Protein 6JMK (pdb70)

Solvent-accessible surface area: 15150 Å² total; per-residue (Å²): 145,76,107,92,4,129,93,66,44,12,74,33,0,18,30,0,6,64,61,10,59,117,97,56,104,101,87,95,2,67,128,23,0,39,4,0,0,90,48,0,96,112,155,58,63,65,57,0,18,79,2,0,104,99,0,5,17,0,0,62,2,20,52,13,25,109,81,127,165,77,90,59,42,79,114,94,31,48,36,151,15,62,106,123,83,5,16,40,8,0,0,125,18,0,9,32,50,1,94,145,63,240,43,92,69,37,46,54,41,2,0,35,4,1,17,46,0,16,72,1,51,38,44,0,2,122,96,1,10,58,22,19,103,93,2,120,78,49,140,84,172,152,140,112,79,5,118,93,48,43,12,93,36,0,15,31,0,14,71,56,19,63,85,85,61,49,47,71,88,3,57,148,26,0,38,22,1,0,60,66,0,94,120,156,62,69,38,64,0,18,73,3,0,103,96,0,7,20,0,0,55,1,20,50,13,32,84,66,103,164,86,88,58,42,73,112,103,47,45,21,149,16,62,108,122,79,2,16,41,7,0,0,124,16,0,5,28,53,0,144,145,63,235,44,89,70,38,52,51,49,0,0,41,3,1,19,45,0,16,77,5,49,37,46,0,3,100,92,1,15,53,6,6,96,98,2,96,68,75,186,110

Radius of gyration: 20.29 Å; Cα contacts (8 Å, |Δi|>4): 444; chains: 2; bounding box: 58×50×41 Å

CATH classification: 1.10.455.10

B-factor: mean 25.76, std 13.41, range [7.89, 87.23]

Sequence (281 aa):
PLVNDPVYGSQLVTQQLVNKVLLKGKKSLAERIVYGALEQARDKTGTDPVITLKRALDNVKPALEVRSRRVGGATYQQVPVEVRPDRSTTLALRWLVGYSRQRREKTMIERLANEILDASNGLGASVKRREDTHKMAEANRAFALVNDPVYGSQLVTQLVNKVLLKGKKSLAERIVYGALEQARDKTGTDPVITLKRALDNVKPALEVRSRRVGGATYQVPVEVRPDRSTTLALRWLVGYSRQRREKTMIERLANEILDASNGLGASVKRREDTHKMAEANRA

Organism: Mycobacterium tuberculosis (strain ATCC 25618 / H37Rv) (NCBI:txid83332)

Secondary structure (DSSP, 8-state):
-PPPPTTT--HHHHHHHHHH--TT-HHHHHHHHHHHHHHHHHHHSS-HHHHHHHHHHHH--SEEEEEEEETTEEEEEEEEPPHHHHHHHHHHHHHHHHTTS-SSSHHHHHHHHHHHHHTT-SHHHHHHHHHHHHHHHT-S--/-PPPTTT--HHHHHHHHHH--TT-HHHHHHHHHHHHHHHHHHHSS-HHHHHHHHHHHH--SEEEEEEEETTEEEEEEEEPPHHHHHHHHHHHHHHHHTT--SSSHHHHHHHHHHHHHTT-SHHHHHHHHHHHHHHHTT-

Foldseek 3Di:
DDFQDPPRRHPLLVVLLVLQDDDDDSPVSNCLSVLLQVVLCVVPVDRSVVLQVLLLVLQFAQKAWDWDDDPRDIAGAIDGDDPVVSSNVLSNLLQVQLVPDDDDDSSNSSNVSSNQSSVCDDDSSVVNVVRVVNNVVRPPDD/DAQDPPPRHVLLVLLLVLQDDPNPSVVSVCLSVLLLVVLCVVPVDRSVVLLVLLLVLQFAQKAWDWDDDPRDTDTAIDGDDVVRSSNLLSNLLQVQLVVDDDDDSSNSSNVSSNQSSVCHDDSNVVNVVRVVVNVVRVD

Nearest PDB structures (foldseek):
  6jmk-assembly2_B  TM=1.007E+00  e=2.523E-22  Mycobacterium tuberculosis H37Rv
  7msm-assembly1_g  TM=9.468E-01  e=8.543E-20  Mycobacterium tuberculosis H37Rv
  7p7u-assembly1_h  TM=9.539E-01  e=4.541E-16  Enterococcus faecalis
  7nhn-assembly1_h  TM=9.467E-01  e=1.117E-15  Listeria monocytogenes EGD-e
  8y39-assembly1_g  TM=9.385E-01  e=2.472E-15  Staphylococcus aureus

GO terms:
  GO:0005886 plasma membrane (C, HDA)

Structure (mmCIF, N/CA/C/O backbone):
data_6JMK
#
_entry.id   6JMK
#
_cell.length_a   54.712
_cell.length_b   58.428
_cell.length_c   126.025
_cell.angle_alpha   90.00
_cell.angle_beta   90.00
_cell.angle_gamma   90.00
#
_symmetry.space_group_name_H-M   'P 21 21 21'
#
loop_
_entity.id
_entity.type
_entity.pdbx_description
1 polymer '30S ribosomal protein S7'
2 non-polymer GLYCEROL
3 non-polymer 1,2-ETHANEDIOL
4 water water
#
loop_
_atom_site.group_PDB
_atom_site.id
_atom_site.type_symbol
_atom_site.label_atom_id
_atom_site.label_alt_id
_atom_site.label_comp_id
_atom_site.label_asym_id
_atom_site.label_entity_id
_atom_site.label_seq_id
_atom_site.pdbx_PDB_ins_code
_atom_site.Cartn_x
_atom_site.Cartn_y
_atom_site.Cartn_z
_atom_site.occupancy
_atom_site.B_iso_or_equiv
_atom_site.auth_seq_id
_atom_site.auth_comp_id
_atom_site.auth_asym_id
_atom_site.auth_atom_id
_atom_site.pdbx_PDB_model_num
ATOM 1 N N . PRO A 1 12 ? -20.530 -4.814 -28.713 1.00 85.69 11 PRO A N 1
ATOM 2 C CA . PRO A 1 12 ? -19.492 -3.973 -29.374 1.00 79.66 11 PRO A CA 1
ATOM 3 C C . PRO A 1 12 ? -20.086 -2.595 -29.672 1.00 78.98 11 PRO A C 1
ATOM 4 O O . PRO A 1 12 ? -21.049 -2.486 -30.428 1.00 82.02 11 PRO A O 1
ATOM 6 N N . LEU A 1 13 ? -19.536 -1.556 -29.045 1.00 70.12 12 LEU A N 1
ATOM 7 C CA . LEU A 1 13 ? -19.823 -0.166 -29.451 1.00 61.52 12 LEU A CA 1
ATOM 8 C C . LEU A 1 13 ? -18.840 0.175 -30.586 1.00 54.02 12 LEU A C 1
ATOM 9 O O . LEU A 1 13 ? -17.868 -0.580 -30.828 1.00 52.00 12 LEU A O 1
ATOM 14 N N . VAL A 1 14 ? -19.061 1.303 -31.266 1.00 51.33 13 VAL A N 1
ATOM 15 C CA . VAL A 1 14 ? -18.192 1.708 -32.410 1.00 46.70 13 VAL A CA 1
ATOM 16 C C . VAL A 1 14 ? -16.779 2.149 -31.999 1.00 41.54 13 VAL A C 1
ATOM 17 O O . VAL A 1 14 ? -16.574 2.677 -30.893 1.00 40.81 13 VAL A O 1
ATOM 21 N N . ASN A 1 15 ? -15.816 1.843 -32.867 1.00 37.63 14 ASN A N 1
ATOM 22 C CA . ASN A 1 15 ? -14.480 2.462 -32.855 1.00 33.89 14 ASN A CA 1
ATOM 23 C C . ASN A 1 15 ? -14.692 3.990 -33.019 1.00 34.40 14 ASN A C 1
ATOM 24 O O . ASN A 1 15 ? -15.474 4.454 -33.886 1.00 32.12 14 ASN A O 1
ATOM 29 N N . ASP A 1 16 ? -14.083 4.806 -32.165 1.00 28.99 15 ASP A N 1
ATOM 30 C CA . ASP A 1 16 ? -14.303 6.238 -32.286 1.00 25.45 15 ASP A CA 1
ATOM 31 C C . ASP A 1 16 ? -13.666 6.665 -33.644 1.00 22.00 15 ASP A C 1
ATOM 32 O O . ASP A 1 16 ? -12.692 6.003 -34.115 1.00 22.75 15 ASP A O 1
ATOM 37 N N . PRO A 1 17 ? -14.229 7.713 -34.263 1.00 28.48 16 PRO A N 1
ATOM 38 C CA . PRO A 1 17 ? -13.773 8.172 -35.622 1.00 27.69 16 PRO A CA 1
ATOM 39 C C . PRO A 1 17 ? -12.375 8.828 -35.687 1.00 25.90 16 PRO A C 1
ATOM 40 O O . PRO A 1 17 ? -11.770 8.912 -36.809 1.00 27.11 16 PRO A O 1
ATOM 44 N N . VAL A 1 18 ? -11.838 9.222 -34.527 1.00 24.16 17 VAL A N 1
ATOM 45 C CA . VAL A 1 18 ? -10.592 9.933 -34.486 1.00 20.23 17 VAL A CA 1
ATOM 46 C C . VAL A 1 18 ? -9.513 8.904 -34.288 1.00 24.90 17 VAL A C 1
ATOM 47 O O . VAL A 1 18 ? -8.606 8.762 -35.142 1.00 24.38 17 VAL A O 1
ATOM 51 N N . TYR A 1 19 ? -9.595 8.115 -33.177 1.00 22.16 18 TYR A N 1
ATOM 52 C CA . TYR A 1 19 ? -8.472 7.228 -32.830 1.00 25.22 18 TYR A CA 1
ATOM 53 C C . TYR A 1 19 ? -8.719 5.758 -33.153 1.00 26.00 18 TYR A C 1
ATOM 54 O O . TYR A 1 19 ? -7.810 4.939 -32.936 1.00 28.89 18 TYR A O 1
ATOM 63 N N . GLY A 1 20 ? -9.928 5.432 -33.615 1.00 23.39 19 GLY A N 1
ATOM 64 C CA . GLY A 1 20 ? -10.278 4.082 -33.980 1.00 24.49 19 GLY A CA 1
ATOM 65 C C . GLY A 1 20 ? -10.405 3.182 -32.737 1.00 26.82 19 GLY A C 1
ATOM 66 O O . GLY A 1 20 ? -10.021 2.026 -32.777 1.00 28.84 19 GLY A O 1
ATOM 67 N N . SER A 1 21 ? -10.828 3.763 -31.635 1.00 26.45 20 SER A N 1
ATOM 68 C CA . SER A 1 21 ? -10.782 3.076 -30.327 1.00 26.60 20 SER A CA 1
ATOM 69 C C . SER A 1 21 ? -12.176 2.861 -29.754 1.00 25.61 20 SER A C 1
ATOM 70 O O . SER A 1 21 ? -12.948 3.807 -29.635 1.00 24.28 20 SER A O 1
ATOM 73 N N . GLN A 1 22 ? -12.494 1.622 -29.269 1.00 28.50 21 GLN A N 1
ATOM 74 C CA . GLN A 1 22 ? -13.736 1.431 -28.544 1.00 28.11 21 GLN A CA 1
ATOM 75 C C . GLN A 1 22 ? -13.634 1.969 -27.131 1.00 24.28 21 GLN A C 1
ATOM 76 O O . GLN A 1 22 ? -14.622 2.297 -26.557 1.00 24.71 21 GLN A O 1
ATOM 82 N N . LEU A 1 23 ? -12.430 2.069 -26.572 1.00 24.73 22 LEU A N 1
ATOM 83 C CA . LEU A 1 23 ? -12.258 2.625 -25.212 1.00 22.69 22 LEU A CA 1
ATOM 84 C C . LEU A 1 23 ? -12.620 4.090 -25.214 1.00 22.91 22 LEU A C 1
ATOM 85 O O . LEU A 1 23 ? -13.253 4.582 -24.312 1.00 22.14 22 LEU A O 1
ATOM 90 N N . VAL A 1 24 ? -12.242 4.828 -26.291 1.00 20.82 23 VAL A N 1
ATOM 91 C CA . VAL A 1 24 ? -12.569 6.228 -26.376 1.00 19.69 23 VAL A CA 1
ATOM 92 C C . VAL A 1 24 ? -14.077 6.444 -26.429 1.00 19.16 23 VAL A C 1
ATOM 93 O O . VAL A 1 24 ? -14.622 7.306 -25.745 1.00 20.85 23 VAL A O 1
ATOM 97 N N . THR A 1 25 ? -14.769 5.627 -27.215 1.00 22.61 24 THR A N 1
ATOM 98 C CA . THR A 1 25 ? -16.207 5.677 -27.281 1.00 22.91 24 THR A CA 1
ATOM 99 C C . THR A 1 25 ? -16.866 5.478 -25.935 1.00 22.82 24 THR A C 1
ATOM 100 O O . THR A 1 25 ? -17.780 6.221 -25.556 1.00 25.19 24 THR A O 1
ATOM 104 N N A GLN A 1 26 ? -16.404 4.471 -25.199 0.45 22.74 25 GLN A N 1
ATOM 105 N N B GLN A 1 26 ? -16.424 4.478 -25.168 0.55 21.99 25 GLN A N 1
ATOM 106 C CA A GLN A 1 26 ? -16.921 4.200 -23.858 0.45 21.95 25 GLN A CA 1
ATOM 107 C CA B GLN A 1 26 ? -17.025 4.254 -23.833 0.55 20.73 25 GLN A CA 1
ATOM 108 C C A GLN A 1 26 ? -16.717 5.368 -22.903 0.45 21.11 25 GLN A C 1
ATOM 109 C C B GLN A 1 26 ? -16.735 5.408 -22.876 0.55 20.49 25 GLN A C 1
ATOM 110 O O A GLN A 1 26 ? -17.605 5.683 -22.121 0.45 22.19 25 GLN A O 1
ATOM 111 O O B GLN A 1 26 ? -17.586 5.775 -22.067 0.55 22.13 25 GLN A O 1
ATOM 122 N N . LEU A 1 27 ? -15.536 6.005 -22.957 1.00 20.43 26 LEU A N 1
ATOM 123 C CA . LEU A 1 27 ? -15.230 7.167 -22.119 1.00 19.75 26 LEU A CA 1
ATOM 124 C C . LEU A 1 27 ? -16.202 8.344 -22.361 1.00 22.15 26 LEU A C 1
ATOM 125 O O . LEU A 1 27 ? -16.773 8.978 -21.429 1.00 21.59 26 LEU A O 1
ATOM 130 N N . VAL A 1 28 ? -16.367 8.641 -23.651 1.00 22.19 27 VAL A N 1
ATOM 131 C CA . VAL A 1 28 ? -17.320 9.634 -24.023 1.00 26.74 27 VAL A CA 1
ATOM 132 C C . VAL A 1 28 ? -18.675 9.344 -23.363 1.00 25.99 27 VAL A C 1
ATOM 133 O O . VAL A 1 28 ? -19.278 10.240 -22.762 1.00 30.00 27 VAL A O 1
ATOM 137 N N . ASN A 1 29 ? -19.125 8.106 -23.479 1.00 29.94 28 ASN A N 1
ATOM 138 C CA . ASN A 1 29 ? -20.414 7.695 -22.840 1.00 33.13 28 ASN A CA 1
ATOM 139 C C . ASN A 1 29 ? -20.444 7.822 -21.299 1.00 35.26 28 ASN A C 1
ATOM 140 O O . ASN A 1 29 ? -21.458 8.195 -20.718 1.00 36.75 28 ASN A O 1
ATOM 145 N N . LYS A 1 30 ? -19.326 7.542 -20.637 1.00 32.60 29 LYS A N 1
ATOM 146 C CA . LYS A 1 30 ? -19.250 7.771 -19.209 1.00 34.68 29 LYS A CA 1
ATOM 147 C C . LYS A 1 30 ? -19.232 9.199 -18.826 1.00 34.48 29 LYS A C 1
ATOM 148 O O . LYS A 1 30 ? -19.532 9.533 -17.666 1.00 31.90 29 LYS A O 1
ATOM 154 N N . VAL A 1 31 ? -18.749 10.075 -19.715 1.00 29.69 30 VAL A N 1
ATOM 155 C CA . VAL A 1 31 ? -18.710 11.495 -19.337 1.00 31.61 30 VAL A CA 1
ATOM 156 C C . VAL A 1 31 ? -20.053 12.156 -19.565 1.00 35.40 30 VAL A C 1
ATOM 157 O O . VAL A 1 31 ? -20.368 13.104 -18.896 1.00 37.79 30 VAL A O 1
ATOM 161 N N . LEU A 1 32 ? -20.808 11.632 -20.515 1.00 37.97 31 LEU A N 1
ATOM 162 C CA . LEU A 1 32 ? -22.085 12.195 -20.936 1.00 47.13 31 LEU A CA 1
ATOM 163 C C . LEU A 1 32 ? -23.106 12.171 -19.816 1.00 48.68 31 LEU A C 1
ATOM 164 O O . LEU A 1 32 ? -23.520 11.110 -19.408 1.00 54.22 31 LEU A O 1
ATOM 169 N N . LEU A 1 33 ? -23.493 13.345 -19.338 1.00 60.37 32 LEU A N 1
ATOM 170 C CA . LEU A 1 33 ? -24.651 13.509 -18.433 1.00 67.77 32 LEU A CA 1
ATOM 171 C C . LEU A 1 33 ? -25.782 14.118 -19.249 1.00 75.59 32 LEU A C 1
ATOM 172 O O . LEU A 1 33 ? -25.522 15.006 -20.087 1.00 64.63 32 LEU A O 1
ATOM 177 N N . LYS A 1 34 ? -27.013 13.642 -18.998 1.00 75.71 33 LYS A N 1
ATOM 178 C CA . LYS A 1 34 ? -28.255 14.245 -19.523 1.00 71.59 33 LYS A CA 1
ATOM 179 C C . LYS A 1 34 ? -28.149 14.785 -20.961 1.00 69.25 33 LYS A C 1
ATOM 180 O O . LYS A 1 34 ? -28.351 15.972 -21.184 1.00 72.20 33 LYS A O 1
ATOM 182 N N . GLY A 1 35 ? -27.769 13.935 -21.922 1.00 68.46 34 GLY A N 1
ATOM 183 C CA . GLY A 1 35 ? -27.941 14.250 -23.353 1.00 67.14 34 GLY A CA 1
ATOM 184 C C . GLY A 1 35 ? -26.816 14.793 -24.261 1.00 73.77 34 GLY A C 1
ATOM 185 O O . GLY A 1 35 ? -26.629 14.234 -25.351 1.00 87.23 34 GLY A O 1
ATOM 186 N N . LYS A 1 36 ? -26.085 15.861 -23.892 1.00 63.75 35 LYS A N 1
ATOM 187 C CA . LYS A 1 36 ? -25.289 16.620 -24.932 1.00 60.07 35 LYS A CA 1
ATOM 188 C C . LYS A 1 36 ? -23.946 15.976 -25.365 1.00 50.70 35 LYS A C 1
ATOM 189 O O . LYS A 1 36 ? -22.871 16.266 -24.828 1.00 44.89 35 LYS A O 1
ATOM 195 N N . LYS A 1 37 ? -24.049 15.130 -26.374 1.00 46.41 36 LYS A N 1
ATOM 196 C CA . LYS A 1 37 ? -22.943 14.345 -26.883 1.00 50.01 36 LYS A CA 1
ATOM 197 C C . LYS A 1 37 ? -21.728 15.230 -27.254 1.00 50.31 36 LYS A C 1
ATOM 198 O O . LYS A 1 37 ? -20.548 14.821 -27.076 1.00 36.38 36 LYS A O 1
ATOM 204 N N . SER A 1 38 ? -22.024 16.434 -27.753 1.00 42.91 37 SER A N 1
ATOM 205 C CA . SER A 1 38 ? -21.006 17.333 -28.244 1.00 38.73 37 SER A CA 1
ATOM 206 C C . SER A 1 38 ? -20.105 17.758 -27.142 1.00 34.32 37 SER A C 1
ATOM 207 O O . SER A 1 38 ? -18.875 17.861 -27.350 1.00 30.35 37 SER A O 1
ATOM 210 N N . LEU A 1 39 ? -20.743 18.072 -26.005 1.00 31.75 38 LEU A N 1
ATOM 211 C CA . LEU A 1 39 ? -20.061 18.542 -24.812 1.00 37.03 38 LEU A CA 1
ATOM 212 C C . LEU A 1 39 ? -19.156 17.402 -24.232 1.00 28.94 38 LEU A C 1
ATOM 213 O O . LEU A 1 39 ? -17.960 17.624 -23.976 1.00 32.34 38 LEU A O 1
ATOM 218 N N . ALA A 1 40 ? -19.696 16.190 -24.149 1.00 31.44 39 ALA A N 1
ATOM 219 C CA . ALA A 1 40 ? -18.884 15.022 -23.681 1.00 26.61 39 ALA A CA 1
ATOM 220 C C . ALA A 1 40 ? -17.715 14.760 -24.630 1.00 27.06 39 ALA A C 1
ATOM 221 O O . ALA A 1 40 ? -16.591 14.438 -24.193 1.00 28.07 39 ALA A O 1
ATOM 223 N N . GLU A 1 41 ? -17.941 14.885 -25.941 1.00 24.69 40 GLU A N 1
ATOM 224 C CA . GLU A 1 41 ? -16.845 14.732 -26.902 1.00 26.64 40 GLU A CA 1
ATOM 225 C C . GLU A 1 41 ? -15.777 15.738 -26.696 1.00 23.11 40 GLU A C 1
ATOM 226 O O . GLU A 1 41 ? -14.566 15.388 -26.667 1.00 25.28 40 GLU A O 1
ATOM 232 N N . ARG A 1 42 ? -16.165 17.012 -26.528 1.00 24.60 41 ARG A N 1
ATOM 233 C CA . ARG A 1 42 ? -15.220 18.063 -26.294 1.00 28.68 41 ARG A CA 1
ATOM 234 C C . ARG A 1 42 ? -14.363 17.813 -25.016 1.00 26.73 41 ARG A C 1
ATOM 235 O O . ARG A 1 42 ? -13.141 17.971 -25.026 1.00 25.60 41 ARG A O 1
ATOM 243 N N . ILE A 1 43 ? -15.025 17.376 -23.968 1.00 26.74 42 ILE A N 1
ATOM 244 C CA . ILE A 1 43 ? -14.322 17.002 -22.712 1.00 28.10 42 ILE A CA 1
ATOM 245 C C . ILE A 1 43 ? -13.311 15.894 -22.956 1.00 20.67 42 ILE A C 1
ATOM 246 O O . ILE A 1 43 ? -12.113 16.077 -22.604 1.00 21.32 42 ILE A O 1
ATOM 251 N N . VAL A 1 44 ? -13.727 14.831 -23.614 1.00 23.66 43 VAL A N 1
ATOM 252 C CA . VAL A 1 44 ? -12.802 13.699 -23.822 1.00 21.67 43 VAL A CA 1
ATOM 253 C C . VAL A 1 44 ? -11.724 13.856 -24.812 1.00 21.53 43 VAL A C 1
ATOM 254 O O . VAL A 1 44 ? -10.525 13.618 -24.495 1.00 18.20 43 VAL A O 1
ATOM 258 N N . TYR A 1 45 ? -12.066 14.453 -25.983 1.00 18.85 44 TYR A N 1
ATOM 259 C CA . TYR A 1 45 ? -10.981 14.723 -26.915 1.00 19.64 44 TYR A CA 1
ATOM 260 C C . TYR A 1 45 ? -10.073 15.811 -26.388 1.00 16.74 44 TYR A C 1
ATOM 261 O O . TYR A 1 45 ? -8.858 15.727 -26.574 1.00 21.41 44 TYR A O 1
ATOM 270 N N . GLY A 1 46 ? -10.630 16.783 -25.702 1.00 17.94 45 GLY A N 1
ATOM 271 C CA . GLY A 1 46 ? -9.863 17.803 -25.053 1.00 20.84 45 GLY A CA 1
ATOM 272 C C . GLY A 1 46 ? -8.871 17.266 -24.015 1.00 19.66 45 GLY A C 1
ATOM 273 O O . GLY A 1 46 ? -7.677 17.594 -24.009 1.00 18.97 45 GLY A O 1
ATOM 274 N N . ALA A 1 47 ? -9.396 16.362 -23.215 1.00 20.86 46 ALA A N 1
ATOM 275 C CA . ALA A 1 47 ? -8.579 15.712 -22.161 1.00 18.52 46 ALA A CA 1
ATOM 276 C C . ALA A 1 47 ? -7.437 14.897 -22.779 1.00 16.36 46 ALA A C 1
ATOM 277 O O . ALA A 1 47 ? -6.280 14.977 -22.347 1.00 17.70 46 ALA A O 1
ATOM 279 N N . LEU A 1 48 ? -7.756 14.178 -23.875 1.00 18.54 47 LEU A N 1
ATOM 280 C CA . LEU A 1 48 ? -6.764 13.394 -24.556 1.00 21.07 47 LEU A CA 1
ATOM 281 C C . LEU A 1 48 ? -5.672 14.240 -25.227 1.00 20.79 47 LEU A C 1
ATOM 282 O O . LEU A 1 48 ? -4.491 13.922 -25.207 1.00 18.39 47 LEU A O 1
ATOM 287 N N . GLU A 1 49 ? -6.092 15.401 -25.819 1.00 22.17 48 GLU A N 1
ATOM 288 C CA . GLU A 1 49 ? -5.129 16.308 -26.391 1.00 23.03 48 GLU A CA 1
ATOM 289 C C . GLU A 1 49 ? -4.225 16.928 -25.342 1.00 19.35 48 GLU A C 1
ATOM 290 O O . GLU A 1 49 ? -3.032 17.068 -25.547 1.00 22.35 48 GLU A O 1
ATOM 296 N N . GLN A 1 50 ? -4.766 17.243 -24.164 1.00 21.16 49 GLN A N 1
ATOM 297 C CA . GLN A 1 50 ? -3.936 17.686 -23.054 1.00 21.96 49 GLN A CA 1
ATOM 298 C C . GLN A 1 50 ? -2.928 16.654 -22.623 1.00 20.67 49 GLN A C 1
ATOM 299 O O . GLN A 1 50 ? -1.755 17.002 -22.373 1.00 21.21 49 GLN A O 1
ATOM 305 N N . ALA A 1 51 ? -3.337 15.386 -22.581 1.00 19.29 50 ALA A N 1
ATOM 306 C CA . ALA A 1 51 ? -2.391 14.305 -22.315 1.00 19.94 50 ALA A CA 1
ATOM 307 C C . ALA A 1 51 ? -1.284 14.217 -23.328 1.00 18.46 50 ALA A C 1
ATOM 308 O O . ALA A 1 51 ? -0.098 14.077 -22.962 1.00 21.71 50 ALA A O 1
ATOM 310 N N . ARG A 1 52 ? -1.657 14.274 -24.608 1.00 19.70 51 ARG A N 1
ATOM 311 C CA . ARG A 1 52 ? -0.664 14.376 -25.668 1.00 21.30 51 ARG A CA 1
ATOM 312 C C . ARG A 1 52 ? 0.372 15.551 -25.503 1.00 19.73 51 ARG A C 1
ATOM 313 O O . ARG A 1 52 ? 1.617 15.364 -25.588 1.00 22.53 51 ARG A O 1
ATOM 321 N N . ASP A 1 53 ? -0.148 16.728 -25.215 1.00 23.42 52 ASP A N 1
ATOM 322 C CA . ASP A 1 53 ? 0.681 17.912 -24.964 1.00 27.25 52 ASP A CA 1
ATOM 323 C C . ASP A 1 53 ? 1.650 17.661 -23.828 1.00 28.42 52 ASP A C 1
ATOM 324 O O . ASP A 1 53 ? 2.768 18.129 -23.869 1.00 25.39 52 ASP A O 1
ATOM 329 N N . LYS A 1 54 ? 1.209 16.942 -22.766 1.00 24.29 53 LYS A N 1
ATOM 330 C CA . LYS A 1 54 ? 2.062 16.674 -21.630 1.00 24.80 53 LYS A CA 1
ATOM 331 C C . LYS A 1 54 ? 3.142 15.668 -21.898 1.00 24.13 53 LYS A C 1
ATOM 332 O O . LYS A 1 54 ? 4.312 15.855 -21.512 1.00 28.69 53 LYS A O 1
ATOM 338 N N . THR A 1 55 ? 2.806 14.588 -22.561 1.00 24.26 54 THR A N 1
ATOM 339 C CA . THR A 1 55 ? 3.729 13.509 -22.712 1.00 25.31 54 THR A CA 1
ATOM 340 C C . THR A 1 55 ? 4.434 13.487 -24.062 1.00 26.35 54 THR A C 1
ATOM 341 O O . THR A 1 55 ? 5.497 12.898 -24.203 1.00 27.37 54 THR A O 1
ATOM 345 N N . GLY A 1 56 ? 3.779 14.037 -25.037 1.00 27.48 55 GLY A N 1
ATOM 346 C CA . GLY A 1 56 ? 4.275 13.947 -26.424 1.00 34.35 55 GLY A CA 1
ATOM 347 C C . GLY A 1 56 ? 4.141 12.585 -27.020 1.00 35.01 55 GLY A C 1
ATOM 348 O O . GLY A 1 56 ? 4.847 12.244 -27.976 1.00 33.14 55 GLY A O 1
ATOM 349 N N . THR A 1 57 ? 3.272 11.762 -26.445 1.00 30.50 56 THR A N 1
ATOM 350 C CA . THR A 1 57 ? 2.994 10.472 -26.997 1.00 29.56 56 THR A CA 1
ATOM 351 C C . THR A 1 57 ? 1.464 10.275 -27.197 1.00 22.68 56 THR A C 1
ATOM 352 O O . THR A 1 57 ? 0.629 11.034 -26.739 1.00 21.78 56 THR A O 1
ATOM 356 N N . ASP A 1 58 ? 1.166 9.240 -27.924 1.00 22.14 57 ASP A N 1
ATOM 357 C CA . ASP A 1 58 ? -0.186 8.878 -28.298 1.00 20.94 57 ASP A CA 1
ATOM 358 C C . ASP A 1 58 ? -1.087 8.762 -27.094 1.00 24.20 57 ASP A C 1
ATOM 359 O O . ASP A 1 58 ? -0.802 7.997 -26.227 1.00 19.48 57 ASP A O 1
ATOM 364 N N . PRO A 1 59 ? -2.164 9.553 -27.046 1.00 22.83 58 PRO A N 1
ATOM 365 C CA . PRO A 1 59 ? -2.903 9.603 -25.793 1.00 21.86 58 PRO A CA 1
ATOM 366 C C . PRO A 1 59 ? -3.819 8.389 -25.585 1.00 23.89 58 PRO A C 1
ATOM 367 O O . PRO A 1 59 ? -4.285 8.177 -24.442 1.00 19.25 58 PRO A O 1
ATOM 371 N N . VAL A 1 60 ? -4.077 7.596 -26.623 1.00 20.41 59 VAL A N 1
ATOM 372 C CA . VAL A 1 60 ? -4.842 6.362 -26.400 1.00 24.02 59 VAL A CA 1
ATOM 373 C C . VAL A 1 60 ? -3.932 5.340 -25.715 1.00 18.93 59 VAL A C 1
ATOM 374 O O . VAL A 1 60 ? -4.419 4.597 -24.858 1.00 23.45 59 VAL A O 1
ATOM 378 N N . ILE A 1 61 ? -2.633 5.394 -25.926 1.00 19.80 60 ILE A N 1
ATOM 379 C CA . ILE A 1 61 ? -1.648 4.586 -25.191 1.00 21.67 60 ILE A CA 1
ATOM 380 C C . ILE A 1 61 ? -1.624 5.043 -23.682 1.00 19.47 60 ILE A C 1
ATOM 381 O O . ILE A 1 61 ? -1.665 4.201 -22.753 1.00 17.88 60 ILE A O 1
ATOM 386 N N . THR A 1 62 ? -1.609 6.354 -23.442 1.00 18.53 61 THR A N 1
ATOM 387 C CA . THR A 1 62 ? -1.734 6.947 -22.111 1.00 15.95 61 THR A CA 1
ATOM 388 C C . THR A 1 62 ? -3.040 6.488 -21.417 1.00 16.00 61 THR A C 1
ATOM 389 O O . THR A 1 62 ? -3.048 6.046 -20.217 1.00 16.03 61 THR A O 1
ATOM 393 N N . LEU A 1 63 ? -4.108 6.547 -22.124 1.00 14.40 62 LEU A N 1
ATOM 394 C CA . LEU A 1 63 ? -5.372 6.112 -21.596 1.00 15.82 62 LEU A CA 1
ATOM 395 C C . LEU A 1 63 ? -5.302 4.608 -21.251 1.00 16.78 62 LEU A C 1
ATOM 396 O O . LEU A 1 63 ? -5.802 4.167 -20.180 1.00 16.65 62 LEU A O 1
ATOM 401 N N . LYS A 1 64 ? -4.751 3.768 -22.131 1.00 17.71 63 LYS A N 1
ATOM 402 C CA . LYS A 1 64 ? -4.591 2.339 -21.748 1.00 17.30 63 LYS A CA 1
ATOM 403 C C . LYS A 1 64 ? -3.697 2.101 -20.539 1.00 17.45 63 LYS A C 1
ATOM 404 O O . LYS A 1 64 ? -3.961 1.142 -19.734 1.00 15.84 63 LYS A O 1
ATOM 410 N N . ARG A 1 65 ? -2.622 2.878 -20.403 1.00 14.97 64 ARG A N 1
ATOM 411 C CA . ARG A 1 65 ? -1.770 2.800 -19.256 1.00 17.84 64 ARG A CA 1
ATOM 412 C C . ARG A 1 65 ? -2.602 3.144 -17.990 1.00 17.03 64 ARG A C 1
ATOM 413 O O . ARG A 1 65 ? -2.460 2.424 -16.941 1.00 15.50 64 ARG A O 1
ATOM 421 N N . ALA A 1 66 ? -3.481 4.113 -18.090 1.00 13.31 65 ALA A N 1
ATOM 422 C CA . ALA A 1 66 ? -4.288 4.500 -16.934 1.00 12.84 65 ALA A CA 1
ATOM 423 C C . ALA A 1 66 ? -5.234 3.330 -16.638 1.00 12.91 65 ALA A C 1
ATOM 424 O O . ALA A 1 66 ? -5.378 2.850 -15.450 1.00 11.58 65 ALA A O 1
ATOM 426 N N . LEU A 1 67 ? -5.891 2.834 -17.649 1.00 12.69 66 LEU A N 1
ATOM 427 C CA . LEU A 1 67 ? -6.801 1.695 -17.433 1.00 15.03 66 LEU A CA 1
ATOM 428 C C . LEU A 1 67 ? -6.118 0.469 -16.821 1.00 15.09 66 LEU A C 1
ATOM 429 O O . LEU A 1 67 ? -6.703 -0.184 -15.923 1.00 14.37 66 LEU A O 1
ATOM 434 N N . ASP A 1 68 ? -4.874 0.171 -17.222 1.00 16.10 67 ASP A N 1
ATOM 435 C CA . ASP A 1 68 ? -4.074 -0.945 -16.617 1.00 15.96 67 ASP A CA 1
ATOM 436 C C . ASP A 1 68 ? -3.959 -0.815 -15.132 1.00 14.42 67 ASP A C 1
ATOM 437 O O . ASP A 1 68 ? -3.949 -1.859 -14.460 1.00 13.16 67 ASP A O 1
ATOM 442 N N . ASN A 1 69 ? -3.813 0.404 -14.605 1.00 11.59 68 ASN A N 1
ATOM 443 C CA . ASN A 1 69 ? -3.574 0.725 -13.218 1.00 12.30 68 ASN A CA 1
ATOM 444 C C . ASN A 1 69 ? -4.864 0.773 -12.386 1.00 11.32 68 ASN A C 1
ATOM 445 O O . ASN A 1 69 ? -4.822 0.813 -11.132 1.00 10.84 68 ASN A O 1
ATOM 450 N N . VAL A 1 70 ? -5.976 0.917 -13.101 1.00 11.32 69 VAL A N 1
ATOM 451 C CA . VAL A 1 70 ? -7.323 1.206 -12.478 1.00 12.58 69 VAL A CA 1
ATOM 452 C C . VAL A 1 70 ? -8.302 -0.017 -12.638 1.00 12.33 69 VAL A C 1
ATOM 453 O O . VAL A 1 70 ? -9.177 -0.176 -11.757 1.00 13.81 69 VAL A O 1
ATOM 457 N N . LYS A 1 71 ? -8.141 -0.870 -13.637 1.00 11.00 70 LYS A N 1
ATOM 458 C CA . LYS A 1 71 ? -9.043 -1.996 -13.791 1.00 13.34 70 LYS A CA 1
ATOM 459 C C . LYS A 1 71 ? -8.854 -2.999 -12.637 1.00 12.41 70 LYS A C 1
ATOM 460 O O . LYS A 1 71 ? -7.747 -3.461 -12.455 1.00 11.48 70 LYS A O 1
ATOM 466 N N . PRO A 1 72 ? -9.929 -3.403 -12.019 1.00 11.28 71 PRO A N 1
ATOM 467 C CA . PRO A 1 72 ? -9.897 -4.504 -10.990 1.00 14.52 71 PRO A CA 1
ATOM 468 C C . PRO A 1 72 ? -9.986 -5.845 -11.622 1.00 13.99 71 PRO A C 1
ATOM 469 O O . PRO A 1 72 ? -10.674 -6.042 -12.638 1.00 15.19 71 PRO A O 1
ATOM 473 N N . ALA A 1 73 ? -9.176 -6.771 -11.120 1.00 11.65 72 ALA A N 1
ATOM 474 C CA . ALA A 1 73 ? -9.158 -8.168 -11.468 1.00 12.47 72 ALA A CA 1
ATOM 475 C C . ALA A 1 73 ? -10.048 -9.039 -10.530 1.00 12.79 72 ALA A C 1
ATOM 476 O O . ALA A 1 73 ? -10.505 -10.058 -10.972 1.00 15.46 72 ALA A O 1
ATOM 478 N N . LEU A 1 74 ? -10.225 -8.616 -9.288 1.00 13.66 73 LEU A N 1
ATOM 479 C CA . LEU A 1 74 ? -11.038 -9.302 -8.248 1.00 14.97 73 LEU A CA 1
ATOM 480 C C . LEU A 1 74 ? -11.830 -8.248 -7.545 1.00 14.07 73 LEU A C 1
ATOM 481 O O . LEU A 1 74 ? -11.427 -7.072 -7.379 1.00 12.63 73 LEU A O 1
ATOM 486 N N . GLU A 1 75 ? -13.033 -8.650 -7.003 1.00 12.57 74 GLU A N 1
ATOM 487 C CA . GLU A 1 75 ? -13.794 -7.754 -6.207 1.00 12.92 74 GLU A CA 1
ATOM 488 C C . GLU A 1 75 ? -14.674 -8.688 -5.296 1.00 13.10 74 GLU A C 1
ATOM 489 O O . GLU A 1 75 ? -14.753 -9.868 -5.603 1.00 15.48 74 GLU A O 1
ATOM 495 N N . VAL A 1 76 ? -15.329 -8.111 -4.325 1.00 15.00 75 VAL A N 1
ATOM 496 C CA . VAL A 1 76 ? -16.343 -8.889 -3.602 1.00 15.63 75 VAL A CA 1
ATOM 497 C C . VAL A 1 76 ? -17.717 -8.529 -4.202 1.00 16.37 75 VAL A C 1
ATOM 498 O O . VAL A 1 76 ? -17.987 -7.363 -4.630 1.00 15.64 75 VAL A O 1
ATOM 502 N N . ARG A 1 77 ? -18.577 -9.530 -4.191 1.00 15.57 76 ARG A N 1
ATOM 503 C CA . ARG A 1 77 ? -19.975 -9.299 -4.649 1.00 16.15 76 ARG A CA 1
ATOM 504 C C . ARG A 1 77 ? -20.882 -10.022 -3.646 1.00 19.47 76 ARG A C 1
ATOM 505 O O . ARG A 1 77 ? -20.553 -11.115 -3.225 1.00 16.85 76 ARG A O 1
ATOM 513 N N . SER A 1 78 ? -22.032 -9.403 -3.438 1.00 18.60 77 SER A N 1
ATOM 514 C CA . SER A 1 78 ? -23.033 -9.943 -2.502 1.00 20.17 77 SER A CA 1
ATOM 515 C C . SER A 1 78 ? -23.605 -11.193 -3.108 1.00 18.08 77 SER A C 1
ATOM 516 O O . SER A 1 78 ? -23.943 -11.282 -4.313 1.00 19.62 77 SER A O 1
ATOM 519 N N . ARG A 1 79 ? -23.781 -12.227 -2.248 1.00 17.21 78 ARG A N 1
ATOM 520 C CA . ARG A 1 79 ? -24.332 -13.480 -2.653 1.00 18.48 78 ARG A CA 1
ATOM 521 C C . ARG A 1 79 ? -25.170 -14.004 -1.492 1.00 15.65 78 ARG A C 1
ATOM 522 O O . ARG A 1 7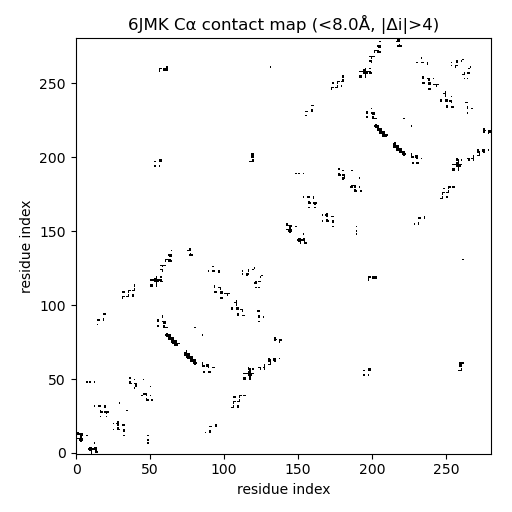9 ? -24.726 -13.883 -0.384 1.00 14.32 78 ARG A O 1
ATOM 530 N N . ARG A 1 80 ? -26.343 -14.545 -1.808 1.00 16.44 79 ARG A N 1
ATOM 531 C CA . ARG A 1 80 ? -27.102 -15.326 -0.776 1.00 16.16 79 ARG A CA 1
ATOM 532 C C . ARG A 1 80 ? -26.605 -16.722 -0.642 1.00 15.09 79 ARG A C 1
ATOM 533 O O . ARG A 1 80 ? -26.517 -17.470 -1.613 1.00 16.65 79 ARG A O 1
ATOM 541 N N . VAL A 1 81 ? -26.286 -17.149 0.602 1.00 13.78 80 VAL A N 1
ATOM 542 C CA . VAL A 1 81 ? -25.849 -18.489 0.871 1.00 15.16 80 VAL A CA 1
ATOM 543 C C . VAL A 1 81 ? -26.566 -18.992 2.120 1.00 15.53 80 VAL A C 1
ATOM 544 O O . VAL A 1 81 ? -26.441 -18.357 3.160 1.00 13.16 80 VAL A O 1
ATOM 548 N N . GLY A 1 82 ? -27.401 -20.024 1.954 1.00 15.69 81 GLY A N 1
ATOM 549 C CA . GLY A 1 82 ? -28.111 -20.561 3.121 1.00 16.06 81 GLY A CA 1
ATOM 550 C C . GLY A 1 82 ? -29.029 -19.615 3.772 1.00 15.92 81 GLY A C 1
ATOM 551 O O . GLY A 1 82 ? -29.280 -19.644 4.993 1.00 13.56 81 GLY A O 1
ATOM 552 N N . GLY A 1 83 ? -29.571 -18.663 2.999 1.00 14.05 82 GLY A N 1
ATOM 553 C CA . GLY A 1 83 ? -30.429 -17.645 3.635 1.00 14.06 82 GLY A CA 1
ATOM 554 C C . GLY A 1 83 ? -29.861 -16.482 4.343 1.00 15.64 82 GLY A C 1
ATOM 555 O O . GLY A 1 83 ? -30.550 -15.744 5.019 1.00 17.26 82 GLY A O 1
ATOM 556 N N . ALA A 1 84 ? -28.540 -16.274 4.182 1.00 14.43 83 ALA A N 1
ATOM 557 C CA . ALA A 1 84 ? -27.870 -15.067 4.670 1.00 13.65 83 ALA A CA 1
ATOM 558 C C . ALA A 1 84 ? -27.017 -14.487 3.532 1.00 12.99 83 ALA A C 1
ATOM 559 O O . ALA A 1 84 ? -26.811 -15.184 2.538 1.00 12.14 83 ALA A O 1
ATOM 561 N N . THR A 1 85 ? -26.547 -13.227 3.716 1.00 14.19 84 THR A N 1
ATOM 562 C CA . THR A 1 85 ? -25.849 -12.534 2.632 1.00 14.00 84 THR A CA 1
ATOM 563 C C . THR A 1 85 ? -24.365 -12.407 3.006 1.00 12.48 84 THR A C 1
ATOM 564 O O . THR A 1 85 ? -24.038 -12.003 4.096 1.00 14.82 84 THR A O 1
ATOM 568 N N . TYR A 1 86 ? -23.526 -12.702 2.048 1.00 12.81 85 TYR A N 1
ATOM 569 C CA . TYR A 1 86 ? -22.089 -12.684 2.228 1.00 12.93 85 TYR A CA 1
ATOM 570 C C . TYR A 1 86 ? -21.507 -11.920 1.045 1.00 15.30 85 TYR A C 1
ATOM 571 O O . TYR A 1 86 ? -22.090 -11.899 -0.069 1.00 18.81 85 TYR A O 1
ATOM 580 N N A GLN A 1 87 ? -20.355 -11.323 1.267 0.62 14.71 86 GLN A N 1
ATOM 581 N N B GLN A 1 87 ? -20.357 -11.296 1.327 0.38 14.94 86 GLN A N 1
ATOM 582 C CA A GLN A 1 87 ? -19.691 -10.629 0.136 0.62 15.86 86 GLN A CA 1
ATOM 583 C CA B GLN A 1 87 ? -19.522 -10.569 0.332 0.38 16.04 86 GLN A CA 1
ATOM 584 C C A GLN A 1 87 ? -18.473 -11.456 -0.185 0.62 14.68 86 GLN A C 1
ATOM 585 C C B GLN A 1 87 ? -18.418 -11.523 -0.134 0.38 14.98 86 GLN A C 1
ATOM 586 O O A GLN A 1 87 ? -17.516 -11.505 0.616 0.62 17.15 86 GLN A O 1
ATOM 587 O O B GLN A 1 87 ? -17.443 -11.723 0.605 0.38 16.45 86 GLN A O 1
ATOM 598 N N . VAL A 1 88 ? -18.561 -12.154 -1.287 1.00 13.31 87 VAL A N 1
ATOM 599 C CA . VAL A 1 88 ? -17.662 -13.227 -1.672 1.00 15.12 87 VAL A CA 1
ATOM 600 C C . VAL A 1 88 ? -16.713 -12.718 -2.750 1.00 16.19 87 VAL A C 1
ATOM 601 O O . VAL A 1 88 ? -17.149 -12.039 -3.625 1.00 14.05 87 VAL A O 1
ATOM 605 N N . PRO A 1 89 ? -15.444 -13.139 -2.711 1.00 14.74 88 PRO A N 1
ATOM 606 C CA . PRO A 1 89 ? -14.537 -12.647 -3.771 1.00 14.85 88 PRO A CA 1
ATOM 607 C C . PRO A 1 89 ? -14.815 -13.317 -5.096 1.00 14.62 88 PRO A C 1
ATOM 608 O O . PRO A 1 89 ? -14.990 -14.532 -5.142 1.00 18.08 88 PRO A O 1
ATOM 612 N N . VAL A 1 90 ? -14.822 -12.576 -6.195 1.00 16.23 89 VAL A N 1
ATOM 613 C CA . VAL A 1 90 ? -15.020 -13.123 -7.533 1.00 17.63 89 VAL A CA 1
ATOM 614 C C . VAL A 1 90 ? -14.079 -12.441 -8.532 1.00 16.47 89 VAL A C 1
ATOM 615 O O . VAL A 1 90 ? -13.644 -11.293 -8.301 1.00 15.54 89 VAL A O 1
ATOM 619 N N . GLU A 1 91 ? -13.759 -13.189 -9.548 1.00 17.29 90 GLU A N 1
ATOM 620 C CA . GLU A 1 91 ? -13.070 -12.600 -10.731 1.00 18.68 90 GLU A CA 1
ATOM 621 C C . GLU A 1 91 ? -13.955 -11.530 -11.353 1.00 22.48 90 GLU A C 1
ATOM 622 O O . GLU A 1 91 ? -15.189 -11.694 -11.438 1.00 20.61 90 GLU A O 1
ATOM 628 N N . VAL A 1 92 ? -13.352 -10.441 -11.850 1.00 16.02 91 VAL A N 1
ATOM 629 C CA . VAL A 1 92 ? -14.080 -9.473 -12.588 1.00 17.63 91 VAL A CA 1
ATOM 630 C C . VAL A 1 92 ? -13.871 -9.694 -14.078 1.00 18.18 91 VAL A C 1
ATOM 631 O O . VAL A 1 92 ? -12.736 -9.744 -14.525 1.00 18.29 91 VAL A O 1
ATOM 635 N N . ARG A 1 93 ? -14.979 -9.835 -14.812 1.00 20.37 92 ARG A N 1
ATOM 636 C CA . ARG A 1 93 ? -14.926 -10.152 -16.228 1.00 23.59 92 ARG A CA 1
ATOM 637 C C . ARG A 1 93 ? -14.381 -8.890 -16.959 1.00 23.59 92 ARG A C 1
ATOM 638 O O . ARG A 1 93 ? -14.583 -7.781 -16.485 1.00 19.01 92 ARG A O 1
ATOM 640 N N . PRO A 1 94 ? -13.644 -9.072 -18.063 1.00 27.07 93 PRO A N 1
ATOM 641 C CA . PRO A 1 94 ? -12.885 -7.883 -18.655 1.00 27.79 93 PRO A CA 1
ATOM 642 C C . PRO A 1 94 ? -13.813 -6.695 -19.054 1.00 25.70 93 PRO A C 1
ATOM 643 O O . PRO A 1 94 ? -13.506 -5.541 -18.757 1.00 23.68 93 PRO A O 1
ATOM 647 N N . ASP A 1 95 ? -15.004 -6.942 -19.564 1.00 25.94 94 ASP A N 1
ATOM 648 C CA . ASP A 1 95 ? -15.984 -5.864 -19.768 1.00 26.82 94 ASP A CA 1
ATOM 649 C C . ASP A 1 95 ? -16.376 -5.022 -18.575 1.00 26.83 94 ASP A C 1
ATOM 650 O O . ASP A 1 95 ? -16.261 -3.795 -18.607 1.00 22.98 94 ASP A O 1
ATOM 655 N N . ARG A 1 96 ? -16.801 -5.671 -17.496 1.00 20.62 95 ARG A N 1
ATOM 656 C CA . ARG A 1 96 ? -17.083 -5.003 -16.296 1.00 20.43 95 ARG A CA 1
ATOM 657 C C . ARG A 1 96 ? -15.836 -4.244 -15.725 1.00 16.68 95 ARG A C 1
ATOM 658 O O . ARG A 1 96 ? -16.028 -3.176 -15.180 1.00 18.70 95 ARG A O 1
ATOM 666 N N . SER A 1 97 ? -14.698 -4.892 -15.786 1.00 16.08 96 SER A N 1
ATOM 667 C CA . SER A 1 97 ? -13.420 -4.346 -15.224 1.00 15.04 96 SER A CA 1
ATOM 668 C C . SER A 1 97 ? -13.118 -2.958 -15.925 1.00 15.45 96 SER A C 1
ATOM 669 O O . SER A 1 97 ? -12.884 -1.939 -15.286 1.00 16.21 96 SER A O 1
ATOM 672 N N . THR A 1 98 ? -13.304 -2.944 -17.229 1.00 16.57 97 THR A N 1
ATOM 673 C CA . THR A 1 98 ? -13.133 -1.718 -18.028 1.00 18.01 97 THR A CA 1
ATOM 674 C C . THR A 1 98 ? -14.156 -0.643 -17.679 1.00 16.47 97 THR A C 1
ATOM 675 O O . THR A 1 98 ? -13.761 0.495 -17.482 1.00 16.64 97 THR A O 1
ATOM 679 N N . THR A 1 99 ? -15.464 -1.023 -17.545 1.00 17.15 98 THR A N 1
ATOM 680 C CA . THR A 1 99 ? -16.511 -0.152 -17.165 1.00 19.69 98 THR A CA 1
ATOM 681 C C . THR A 1 99 ? -16.259 0.487 -15.850 1.00 19.99 98 THR A C 1
ATOM 682 O O . THR A 1 99 ? -16.342 1.694 -15.703 1.00 19.89 98 THR A O 1
ATOM 686 N N . LEU A 1 100 ? -15.893 -0.335 -14.862 1.00 18.01 99 LEU A N 1
ATOM 687 C CA . LEU A 1 100 ? -15.616 0.216 -13.586 1.00 16.88 99 LEU A CA 1
ATOM 688 C C . LEU A 1 100 ? -14.469 1.234 -13.629 1.00 13.30 99 LEU A C 1
ATOM 689 O O . LEU A 1 100 ? -14.569 2.243 -12.947 1.00 15.44 99 LEU A O 1
ATOM 694 N N . ALA A 1 101 ? -13.410 0.861 -14.300 1.00 14.70 100 ALA A N 1
ATOM 695 C CA . ALA A 1 101 ? -12.190 1.741 -14.336 1.00 14.21 100 ALA A CA 1
ATOM 696 C C . ALA A 1 101 ? -12.507 3.098 -14.970 1.00 13.83 100 ALA A C 1
ATOM 697 O O . ALA A 1 101 ? -12.150 4.138 -14.459 1.00 13.24 100 ALA A O 1
ATOM 699 N N . LEU A 1 102 ? -13.323 3.064 -16.042 1.00 15.46 101 LEU A N 1
ATOM 700 C CA . LEU A 1 102 ? -13.807 4.327 -16.649 1.00 18.01 101 LEU A CA 1
ATOM 701 C C . LEU A 1 102 ? -14.692 5.164 -15.730 1.00 17.78 101 LEU A C 1
ATOM 702 O O . LEU A 1 102 ? -14.524 6.402 -15.636 1.00 18.14 101 LEU A O 1
ATOM 707 N N . ARG A 1 103 ? -15.637 4.506 -15.039 1.00 19.47 102 ARG A N 1
ATOM 708 C CA . ARG A 1 103 ? -16.459 5.136 -14.023 1.00 21.50 102 ARG A CA 1
ATOM 709 C C . ARG A 1 103 ? -15.671 5.798 -12.884 1.00 18.60 102 ARG A C 1
ATOM 710 O O . ARG A 1 103 ? -15.910 6.939 -12.505 1.00 17.59 102 ARG A O 1
ATOM 718 N N . TRP A 1 104 ? -14.617 5.113 -12.455 1.00 16.02 103 TRP A N 1
ATOM 719 C CA . TRP A 1 104 ? -13.749 5.679 -11.437 1.00 15.04 103 TRP A CA 1
ATOM 720 C C . TRP A 1 104 ? -12.914 6.877 -11.955 1.00 13.41 103 TRP A C 1
ATOM 721 O O . TRP A 1 104 ? -12.843 7.884 -11.270 1.00 14.14 103 TRP A O 1
ATOM 732 N N . LEU A 1 105 ? -12.253 6.765 -13.115 1.00 15.13 104 LEU A N 1
ATOM 733 C CA . LEU A 1 105 ? -11.463 7.817 -13.688 1.00 14.58 104 LEU A CA 1
ATOM 734 C C . LEU A 1 105 ? -12.369 9.073 -13.782 1.00 16.17 104 LEU A C 1
ATOM 735 O O . LEU A 1 105 ? -11.985 10.136 -13.372 1.00 14.73 104 LEU A O 1
ATOM 740 N N . VAL A 1 106 ? -13.571 8.896 -14.336 1.00 18.15 105 VAL A N 1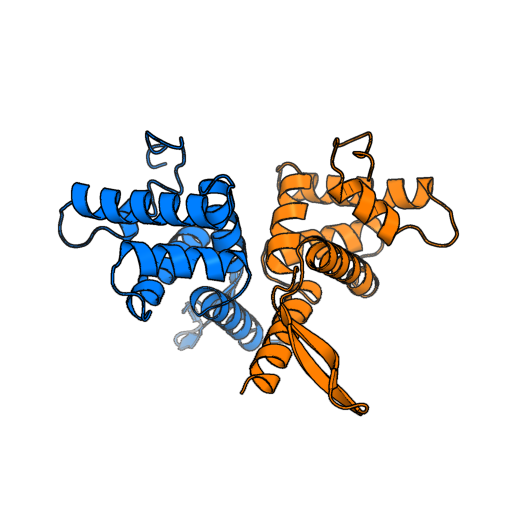
ATOM 741 C CA . VAL A 1 106 ? -14.469 10.064 -14.466 1.00 18.80 105 VAL A CA 1
ATOM 742 C C . VAL A 1 106 ? -14.885 10.620 -13.131 1.00 17.95 105 VAL A C 1
ATOM 743 O O . VAL A 1 106 ? -14.723 11.805 -12.860 1.00 17.78 105 VAL A O 1
ATOM 747 N N . GLY A 1 107 ? -15.388 9.741 -12.270 1.00 17.99 106 GLY A N 1
ATOM 748 C CA . GLY A 1 107 ? -15.861 10.130 -10.952 1.00 18.94 106 GLY A CA 1
ATOM 749 C C . GLY A 1 107 ? -14.921 10.847 -10.060 1.00 18.56 106 GLY A C 1
ATOM 750 O O . GLY A 1 107 ? -15.224 11.870 -9.480 1.00 17.53 106 GLY A O 1
ATOM 751 N N . TYR A 1 108 ? -13.692 10.315 -9.964 1.00 16.06 107 TYR A N 1
ATOM 752 C CA . TYR A 1 108 ? -12.673 10.941 -9.188 1.00 15.80 107 TYR A CA 1
ATOM 753 C C . TYR A 1 108 ? -12.134 12.206 -9.818 1.00 14.11 107 TYR A C 1
ATOM 754 O O . TYR A 1 108 ? -11.791 13.140 -9.107 1.00 16.81 107 TYR A O 1
ATOM 763 N N . SER A 1 109 ? -12.140 12.287 -11.151 1.00 15.51 108 SER A N 1
ATOM 764 C CA . SER A 1 109 ? -11.655 13.496 -11.782 1.00 16.12 108 SER A CA 1
ATOM 765 C C . SER A 1 109 ? -12.551 14.697 -11.339 1.00 18.34 108 SER A C 1
ATOM 766 O O . SER A 1 109 ? -12.059 15.782 -11.218 1.00 18.74 108 SER A O 1
ATOM 769 N N . ARG A 1 110 ? -13.836 14.435 -11.090 1.00 20.41 109 ARG A N 1
ATOM 770 C CA . ARG A 1 110 ? -14.744 15.513 -10.699 1.00 23.74 109 ARG A CA 1
ATOM 771 C C . ARG A 1 110 ? -14.388 16.189 -9.344 1.00 27.89 109 ARG A C 1
ATOM 772 O O . ARG A 1 110 ? -14.794 17.314 -9.125 1.00 26.86 109 ARG A O 1
ATOM 780 N N . GLN A 1 111 ? -13.565 15.561 -8.475 1.00 24.54 110 GLN A N 1
ATOM 781 C CA . GLN A 1 111 ? -13.136 16.133 -7.200 1.00 23.49 110 GLN A CA 1
ATOM 782 C C . GLN A 1 111 ? -11.767 16.718 -7.258 1.00 22.78 110 GLN A C 1
ATOM 783 O O . GLN A 1 111 ? -11.233 17.177 -6.245 1.00 22.21 110 GLN A O 1
ATOM 789 N N . ARG A 1 112 ? -11.161 16.774 -8.448 1.00 19.47 111 ARG A N 1
ATOM 790 C CA . ARG A 1 112 ? -9.860 17.425 -8.560 1.00 19.54 111 ARG A CA 1
ATOM 791 C C . ARG A 1 112 ? -9.929 18.952 -8.458 1.00 21.74 111 ARG A C 1
ATOM 792 O O . ARG A 1 112 ? -11.045 19.505 -8.568 1.00 22.68 111 ARG A O 1
ATOM 800 N N . ARG A 1 113 ? -8.770 19.549 -8.302 1.00 22.92 112 ARG A N 1
ATOM 801 C CA . ARG A 1 113 ? -8.592 21.020 -8.143 1.00 26.20 112 ARG A CA 1
ATOM 802 C C . ARG A 1 113 ? -8.428 21.802 -9.408 1.00 29.02 112 ARG A C 1
ATOM 803 O O . ARG A 1 113 ? -8.522 23.013 -9.359 1.00 31.55 112 ARG A O 1
ATOM 811 N N . GLU A 1 114 ? -8.162 21.170 -10.561 1.00 26.42 113 GLU A N 1
ATOM 812 C CA . GLU A 1 114 ? -7.946 21.961 -11.755 1.00 26.10 113 GLU A CA 1
ATOM 813 C C . GLU A 1 114 ? -9.256 22.667 -12.145 1.00 27.29 113 GLU A C 1
ATOM 814 O O . GLU A 1 114 ? -10.363 22.194 -11.849 1.00 25.91 113 GLU A O 1
ATOM 820 N N . LYS A 1 115 ? -9.111 23.759 -12.921 1.00 31.56 114 LYS A N 1
ATOM 821 C CA . LYS A 1 115 ? -10.223 24.681 -13.218 1.00 33.65 114 LYS A CA 1
ATOM 822 C C . LYS A 1 115 ? -11.342 24.126 -14.099 1.00 35.32 114 LYS A C 1
ATOM 823 O O . LYS A 1 115 ? -12.560 24.320 -13.818 1.00 37.36 114 LYS A O 1
ATOM 825 N N . THR A 1 116 ? -10.963 23.401 -15.165 1.00 31.53 115 THR A N 1
ATOM 826 C CA . THR A 1 116 ? -11.925 22.863 -16.137 1.00 30.62 115 THR A CA 1
ATOM 827 C C . THR A 1 116 ? -11.987 21.326 -16.093 1.00 30.91 115 THR A C 1
ATOM 828 O O . THR A 1 116 ? -11.006 20.705 -15.674 1.00 23.74 115 THR A O 1
ATOM 832 N N . MET A 1 117 ? -13.100 20.769 -16.552 1.00 29.99 116 MET A N 1
ATOM 833 C CA . MET A 1 117 ? -13.324 19.321 -16.638 1.00 30.40 116 MET A CA 1
ATOM 834 C C . MET A 1 117 ? -12.349 18.664 -17.593 1.00 27.56 116 MET A C 1
ATOM 835 O O . MET A 1 117 ? -11.867 17.551 -17.294 1.00 20.77 116 MET A O 1
ATOM 840 N N . ILE A 1 118 ? -12.051 19.316 -18.719 1.00 25.41 117 ILE A N 1
ATOM 841 C CA . ILE A 1 118 ? -10.929 18.884 -19.572 1.00 24.25 117 ILE A CA 1
ATOM 842 C C . ILE A 1 118 ? -9.651 18.647 -18.779 1.00 23.42 117 ILE A C 1
ATOM 843 O O . ILE A 1 118 ? -9.033 17.593 -18.929 1.00 20.81 117 ILE A O 1
ATOM 848 N N . GLU A 1 119 ? -9.239 19.604 -17.993 1.00 18.28 118 GLU A N 1
ATOM 849 C CA . GLU A 1 119 ? -7.977 19.528 -17.306 1.00 22.11 118 GLU A CA 1
ATOM 850 C C . GLU A 1 119 ? -8.054 18.492 -16.148 1.00 19.89 118 GLU A C 1
ATOM 851 O O . GLU A 1 119 ? -7.093 17.776 -15.917 1.00 19.11 118 GLU A O 1
ATOM 857 N N . ARG A 1 120 ? -9.182 18.421 -15.480 1.00 19.13 119 ARG A N 1
ATOM 858 C CA . ARG A 1 120 ? -9.351 17.451 -14.352 1.00 20.00 119 ARG A CA 1
ATOM 859 C C . ARG A 1 120 ? -9.345 16.011 -14.872 1.00 18.88 119 ARG A C 1
ATOM 860 O O . ARG A 1 120 ? -8.694 15.181 -14.309 1.00 17.03 119 ARG A O 1
ATOM 868 N N . LEU A 1 121 ? -10.037 15.722 -15.948 1.00 17.64 120 LEU A N 1
ATOM 869 C CA . LEU A 1 121 ? -10.024 14.388 -16.567 1.00 17.54 120 LEU A CA 1
ATOM 870 C C . LEU A 1 121 ? -8.669 14.074 -17.134 1.00 16.93 120 LEU A C 1
ATOM 871 O O . LEU A 1 121 ? -8.149 12.973 -16.915 1.00 16.57 120 LEU A O 1
ATOM 876 N N . ALA A 1 122 ? -8.045 15.018 -17.861 1.00 15.59 121 ALA A N 1
ATOM 877 C CA . ALA A 1 122 ? -6.698 14.778 -18.326 1.00 16.15 121 ALA A CA 1
ATOM 878 C C . ALA A 1 122 ? -5.712 14.395 -17.223 1.00 15.01 121 ALA A C 1
ATOM 879 O O . ALA A 1 122 ? -4.907 13.425 -17.387 1.00 14.77 121 ALA A O 1
ATOM 881 N N . ASN A 1 123 ? -5.737 15.174 -16.134 1.00 15.38 122 ASN A N 1
ATOM 882 C CA . ASN A 1 123 ? -4.790 14.971 -15.055 1.00 16.58 122 ASN A CA 1
ATOM 883 C C . ASN A 1 123 ? -5.087 13.694 -14.208 1.00 14.22 122 ASN A C 1
ATOM 884 O O . ASN A 1 123 ? -4.133 13.041 -13.784 1.00 13.32 122 ASN A O 1
ATOM 889 N N . GLU A 1 124 ? -6.354 13.316 -14.040 1.00 13.36 123 GLU A N 1
ATOM 890 C CA . GLU A 1 124 ? -6.667 11.995 -13.499 1.00 13.32 123 GLU A CA 1
ATOM 891 C C . GLU A 1 124 ? -6.120 10.844 -14.359 1.00 13.55 123 GLU A C 1
ATOM 892 O O . GLU A 1 124 ? -5.521 9.881 -13.823 1.00 13.35 123 GLU A O 1
ATOM 898 N N . ILE A 1 125 ? -6.284 10.956 -15.679 1.00 12.69 124 ILE A N 1
ATOM 899 C CA . ILE A 1 125 ? -5.768 9.960 -16.592 1.00 13.48 124 ILE A CA 1
ATOM 900 C C . ILE A 1 125 ? -4.240 9.908 -16.483 1.00 12.58 124 ILE A C 1
ATOM 901 O O . ILE A 1 125 ? -3.638 8.835 -16.399 1.00 13.95 124 ILE A O 1
ATOM 906 N N . LEU A 1 126 ? -3.606 11.053 -16.529 1.00 12.39 125 LEU A N 1
ATOM 907 C CA . LEU A 1 126 ? -2.129 11.099 -16.469 1.00 12.85 125 LEU A CA 1
ATOM 908 C C . LEU A 1 126 ? -1.615 10.519 -15.160 1.00 12.67 125 LEU A C 1
ATOM 909 O O . LEU A 1 126 ? -0.688 9.721 -15.139 1.00 13.51 125 LEU A O 1
ATOM 914 N N . ASP A 1 127 ? -2.206 10.935 -14.083 1.00 13.68 126 ASP A N 1
ATOM 915 C CA . ASP A 1 127 ? -1.794 10.405 -12.773 1.00 14.18 126 ASP A CA 1
ATOM 916 C C . ASP A 1 127 ? -2.024 8.906 -12.683 1.00 11.08 126 ASP A C 1
ATOM 917 O O . ASP A 1 127 ? -1.112 8.155 -12.307 1.00 10.96 126 ASP A O 1
ATOM 922 N N . ALA A 1 128 ? -3.195 8.422 -13.122 1.00 9.91 127 ALA A N 1
ATOM 923 C CA . ALA A 1 128 ? -3.425 7.021 -13.149 1.00 11.81 127 ALA A CA 1
ATOM 924 C C . ALA A 1 128 ? -2.446 6.223 -14.001 1.00 11.21 127 ALA A C 1
ATOM 925 O O . ALA A 1 128 ? -1.994 5.142 -13.598 1.00 11.39 127 ALA A O 1
ATOM 927 N N . SER A 1 129 ? -2.066 6.803 -15.134 1.00 12.22 128 SER A N 1
ATOM 928 C CA . SER A 1 129 ? -1.044 6.140 -16.012 1.00 11.40 128 SER A CA 1
ATOM 929 C C . SER A 1 129 ? 0.300 6.019 -15.334 1.00 12.82 128 SER A C 1
ATOM 930 O O . SER A 1 129 ? 1.080 5.159 -15.782 1.00 13.32 128 SER A O 1
ATOM 933 N N . ASN A 1 130 ? 0.562 6.765 -14.248 1.00 10.97 129 ASN A N 1
ATOM 934 C CA . ASN A 1 130 ? 1.765 6.729 -13.467 1.00 11.62 129 ASN A CA 1
ATOM 935 C C . ASN A 1 130 ? 1.561 6.004 -12.147 1.00 11.18 129 ASN A C 1
ATOM 936 O O . ASN A 1 130 ? 2.453 6.005 -11.363 1.00 12.18 129 ASN A O 1
ATOM 941 N N . GLY A 1 131 ? 0.397 5.370 -11.940 1.00 9.60 130 GLY A N 1
ATOM 942 C CA . GLY A 1 131 ? 0.134 4.597 -10.684 1.00 10.41 130 GLY A CA 1
ATOM 943 C C . GLY A 1 131 ? -0.169 5.513 -9.506 1.00 10.87 130 GLY A C 1
ATOM 944 O O . GLY A 1 131 ? 0.066 5.076 -8.387 1.00 12.34 130 GLY A O 1
ATOM 945 N N . LEU A 1 132 ? -0.688 6.750 -9.756 1.00 10.41 131 LEU A N 1
ATOM 946 C CA . LEU A 1 132 ? -0.995 7.723 -8.686 1.00 11.08 131 LEU A CA 1
ATOM 947 C C . LEU A 1 132 ? -2.494 8.071 -8.779 1.00 11.05 131 LEU A C 1
ATOM 948 O O . LEU A 1 132 ? -3.093 8.000 -9.848 1.00 12.07 131 LEU A O 1
ATOM 953 N N . GLY A 1 133 ? -2.983 8.491 -7.617 1.00 10.35 132 GLY A N 1
ATOM 954 C CA . GLY A 1 133 ? -4.313 9.145 -7.504 1.00 10.73 132 GLY A CA 1
ATOM 955 C C . GLY A 1 133 ? -5.356 8.225 -6.980 1.00 11.02 132 GLY A C 1
ATOM 956 O O . GLY A 1 133 ? -5.149 7.059 -6.586 1.00 11.03 132 GLY A O 1
ATOM 957 N N . ALA A 1 134 ? -6.589 8.774 -6.933 1.00 11.17 133 ALA A N 1
ATOM 958 C CA . ALA A 1 134 ? -7.668 8.104 -6.298 1.00 11.49 133 ALA A CA 1
ATOM 959 C C . ALA A 1 134 ? -8.293 6.942 -7.025 1.00 11.61 133 ALA A C 1
ATOM 960 O O . ALA A 1 134 ? -8.804 5.968 -6.387 1.00 11.41 133 ALA A O 1
ATOM 962 N N . SER A 1 135 ? -8.286 6.976 -8.377 1.00 12.10 134 SER A N 1
ATOM 963 C CA . SER A 1 135 ? -8.740 5.901 -9.167 1.00 11.27 134 SER A CA 1
ATOM 964 C C . SER A 1 135 ? -7.898 4.633 -8.911 1.00 11.21 134 SER A C 1
ATOM 965 O O . SER A 1 135 ? -8.363 3.516 -8.745 1.00 10.83 134 SER A O 1
ATOM 968 N N . VAL A 1 136 ? -6.549 4.849 -8.882 1.00 10.02 135 VAL A N 1
ATOM 969 C CA . VAL A 1 136 ? -5.612 3.758 -8.625 1.00 10.89 135 VAL A CA 1
ATOM 970 C C . VAL A 1 136 ? -5.813 3.252 -7.215 1.00 9.22 135 VAL A C 1
ATOM 971 O O . VAL A 1 136 ? -5.811 2.058 -6.975 1.00 10.94 135 VAL A O 1
ATOM 975 N N . LYS A 1 137 ? -5.975 4.133 -6.260 1.00 10.63 136 LYS A N 1
ATOM 976 C CA . LYS A 1 137 ? -6.233 3.722 -4.860 1.00 11.36 136 LYS A CA 1
ATOM 977 C C . LYS A 1 137 ? -7.529 2.891 -4.769 1.00 11.58 136 LYS A C 1
ATOM 978 O O . LYS A 1 137 ? -7.603 1.891 -4.021 1.00 10.47 136 LYS A O 1
ATOM 984 N N . ARG A 1 138 ? -8.552 3.300 -5.517 1.00 12.84 137 ARG A N 1
ATOM 985 C CA . ARG A 1 138 ? -9.843 2.517 -5.525 1.00 11.67 137 ARG A CA 1
ATOM 986 C C . ARG A 1 138 ? -9.615 1.079 -6.034 1.00 10.97 137 ARG A C 1
ATOM 987 O O . ARG A 1 138 ? -10.135 0.123 -5.505 1.00 12.12 137 ARG A O 1
ATOM 995 N N . ARG A 1 139 ? -8.803 0.870 -7.089 1.00 9.82 138 ARG A N 1
ATOM 996 C CA . ARG A 1 139 ? -8.430 -0.467 -7.560 1.00 10.56 138 ARG A CA 1
ATOM 997 C C . ARG A 1 139 ? -7.768 -1.250 -6.413 1.00 10.72 138 ARG A C 1
ATOM 998 O O . ARG A 1 139 ? -8.096 -2.444 -6.124 1.00 11.90 138 ARG A O 1
ATOM 1006 N N . GLU A 1 140 ? -6.772 -0.616 -5.799 1.00 11.36 139 GLU A N 1
ATOM 1007 C CA . GLU A 1 140 ? -6.014 -1.222 -4.744 1.00 12.49 139 GLU A CA 1
ATOM 1008 C C . GLU A 1 140 ? -6.924 -1.632 -3.596 1.00 13.08 139 GLU A C 1
ATOM 1009 O O . GLU A 1 140 ? -6.833 -2.781 -3.077 1.00 14.08 139 GLU A O 1
ATOM 1015 N N . ASP A 1 141 ? -7.846 -0.724 -3.237 1.00 13.39 140 ASP A N 1
ATOM 1016 C CA . ASP A 1 141 ? -8.747 -1.035 -2.151 1.00 12.90 140 ASP A CA 1
ATOM 1017 C C . ASP A 1 141 ? -9.761 -2.176 -2.514 1.00 14.29 140 ASP A C 1
ATOM 1018 O O . ASP A 1 141 ? -10.150 -2.946 -1.624 1.00 11.79 140 ASP A O 1
ATOM 1023 N N . THR A 1 142 ? -10.159 -2.253 -3.767 1.00 11.17 141 THR A N 1
ATOM 1024 C CA . THR A 1 142 ? -11.034 -3.305 -4.290 1.00 11.59 141 THR A CA 1
ATOM 1025 C C . THR A 1 142 ? -10.372 -4.671 -4.169 1.00 11.73 141 THR A C 1
ATOM 1026 O O . THR A 1 142 ? -10.886 -5.666 -3.634 1.00 12.98 141 THR A O 1
ATOM 1030 N N . HIS A 1 143 ? -9.082 -4.715 -4.555 1.00 10.83 1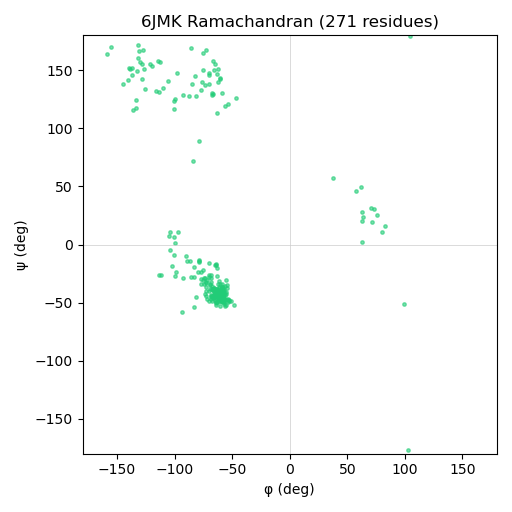42 HIS A N 1
ATOM 1031 C CA . HIS A 1 143 ? -8.297 -5.943 -4.446 1.00 10.49 142 HIS A CA 1
ATOM 1032 C C . HIS A 1 143 ? -8.106 -6.329 -2.981 1.00 10.61 142 HIS A C 1
ATOM 1033 O O . HIS A 1 143 ? -8.217 -7.526 -2.655 1.00 13.57 142 HIS A O 1
ATOM 1040 N N . LYS A 1 144 ? -7.870 -5.338 -2.148 1.00 12.10 143 LYS A N 1
ATOM 1041 C CA . LYS A 1 144 ? -7.646 -5.584 -0.717 1.00 14.08 143 LYS A CA 1
ATOM 1042 C C . LYS A 1 144 ? -8.857 -6.196 -0.041 1.00 14.67 143 LYS A C 1
ATOM 1043 O O . LYS A 1 144 ? -8.747 -7.135 0.775 1.00 14.03 143 LYS A O 1
ATOM 1049 N N . MET A 1 145 ? -10.015 -5.673 -0.380 1.00 14.25 144 MET A N 1
ATOM 1050 C CA . MET A 1 145 ? -11.240 -6.296 0.113 1.00 15.44 144 MET A CA 1
ATOM 1051 C C . MET A 1 145 ? -11.463 -7.692 -0.381 1.00 15.01 144 MET A C 1
ATOM 1052 O O . MET A 1 145 ? -11.911 -8.579 0.426 1.00 14.59 144 MET A O 1
ATOM 1057 N N . ALA A 1 146 ? -11.137 -8.007 -1.634 1.00 12.26 145 ALA A N 1
ATOM 1058 C CA . ALA A 1 146 ? -11.205 -9.321 -2.160 1.00 13.65 145 ALA A CA 1
ATOM 1059 C C . ALA A 1 146 ? -10.316 -10.320 -1.419 1.00 14.66 145 ALA A C 1
ATOM 1060 O O . ALA A 1 146 ? -10.707 -11.435 -1.116 1.00 13.36 145 ALA A O 1
ATOM 1062 N N . GLU A 1 147 ? -9.133 -9.850 -1.069 1.00 13.28 146 GLU A N 1
ATOM 1063 C CA . GLU A 1 147 ? -8.232 -10.648 -0.290 1.00 13.48 146 GLU A CA 1
ATOM 1064 C C . GLU A 1 147 ? -8.715 -10.815 1.130 1.00 13.83 146 GLU A C 1
ATOM 1065 O O . GLU A 1 147 ? -8.605 -11.953 1.620 1.00 18.37 146 GLU A O 1
ATOM 1071 N N . ALA A 1 148 ? -9.261 -9.798 1.760 1.00 14.88 147 ALA A N 1
ATOM 1072 C CA . ALA A 1 148 ? -9.675 -9.886 3.159 1.00 16.14 147 ALA A CA 1
ATOM 1073 C C . ALA A 1 148 ? -10.852 -10.811 3.327 1.00 18.30 147 ALA A C 1
ATOM 1074 O O . ALA A 1 148 ? -10.980 -11.428 4.418 1.00 17.53 147 ALA A O 1
ATOM 1076 N N . ASN A 1 149 ? -11.635 -10.955 2.278 1.00 16.29 148 ASN A N 1
ATOM 1077 C CA . ASN A 1 149 ? -12.889 -11.733 2.357 1.00 17.47 148 ASN A CA 1
ATOM 1078 C C . ASN A 1 149 ? -12.749 -13.171 1.866 1.00 17.16 148 ASN A C 1
ATOM 1079 O O . ASN A 1 149 ? -13.701 -13.899 1.658 1.00 16.59 148 ASN A O 1
ATOM 1084 N N . ARG A 1 150 ? -11.502 -13.635 1.643 1.00 17.97 149 ARG A N 1
ATOM 1085 C CA . ARG A 1 150 ? -11.290 -15.031 1.381 1.00 20.60 149 ARG A CA 1
ATOM 1086 C C . ARG A 1 150 ? -11.647 -15.707 2.748 1.00 19.04 149 ARG A C 1
ATOM 1087 O O . ARG A 1 150 ? -11.233 -15.260 3.838 1.00 20.40 149 ARG A O 1
ATOM 1095 N N . ALA A 1 151 ? -12.488 -16.690 2.687 1.00 20.16 150 ALA A N 1
ATOM 1096 C CA . ALA A 1 151 ? -12.959 -17.343 3.962 1.00 20.13 150 ALA A CA 1
ATOM 1097 C C . ALA A 1 151 ? -11.821 -18.111 4.684 1.00 22.30 150 ALA A C 1
ATOM 1098 O O . ALA A 1 151 ? -11.768 -18.119 5.926 1.00 22.50 150 ALA A O 1
ATOM 1100 N N . PHE A 1 152 ? -10.967 -18.769 3.907 1.00 23.86 151 PHE A N 1
ATOM 1101 C CA . PHE A 1 152 ? -9.977 -19.717 4.524 1.00 28.70 151 PHE A CA 1
ATOM 1102 C C . PHE A 1 152 ? -8.552 -19.366 4.069 1.00 37.54 151 PHE A C 1
ATOM 1103 O O . PHE A 1 152 ? -8.382 -18.886 2.949 1.00 41.61 151 PHE A O 1
ATOM 1111 N N . ALA A 1 153 ? -7.581 -19.665 4.927 1.00 49.13 152 ALA A N 1
ATOM 1112 C CA . ALA A 1 153 ? -6.129 -19.489 4.649 1.00 53.96 152 ALA A CA 1
ATOM 1113 C C . ALA A 1 153 ? -5.496 -20.757 4.056 1.00 57.05 152 ALA A C 1
ATOM 1114 O O . ALA A 1 153 ? -5.819 -21.208 2.947 1.00 61.31 152 ALA A O 1
ATOM 1116 N N . LEU B 1 13 ? 20.319 0.198 -25.804 1.00 61.68 12 LEU B N 1
ATOM 1117 C CA . LEU B 1 13 ? 20.039 -1.284 -25.810 1.00 59.65 12 LEU B CA 1
ATOM 1118 C C . LEU B 1 13 ? 19.524 -1.699 -27.191 1.00 50.97 12 LEU B C 1
ATOM 1119 O O . LEU B 1 13 ? 18.650 -1.043 -27.764 1.00 50.63 12 LEU B O 1
ATOM 1124 N N . VAL B 1 14 ? 20.123 -2.764 -27.718 1.00 53.87 13 VAL B N 1
ATOM 1125 C CA . VAL B 1 14 ? 19.694 -3.416 -28.965 1.00 51.28 13 VAL B CA 1
ATOM 1126 C C . VAL B 1 14 ? 18.306 -3.953 -28.787 1.00 46.38 13 VAL B C 1
ATOM 1127 O O . VAL B 1 14 ? 17.985 -4.404 -27.695 1.00 41.50 13 VAL B O 1
ATOM 1131 N N . ASN B 1 15 ? 17.460 -3.829 -29.809 1.00 41.84 14 ASN B N 1
ATOM 1132 C CA . ASN B 1 15 ? 16.243 -4.598 -29.852 1.00 43.13 14 ASN B CA 1
ATOM 1133 C C . ASN B 1 15 ? 16.569 -6.107 -29.855 1.00 40.35 14 ASN B C 1
ATOM 1134 O O . ASN B 1 15 ? 17.553 -6.598 -30.470 1.00 37.68 14 ASN B O 1
ATOM 1139 N N . ASP B 1 16 ? 15.744 -6.867 -29.157 1.00 33.17 15 ASP B N 1
ATOM 1140 C CA . ASP B 1 16 ? 16.016 -8.282 -29.050 1.00 30.79 15 ASP B CA 1
ATOM 1141 C C . ASP B 1 16 ? 15.612 -8.855 -30.423 1.00 27.24 15 ASP B C 1
ATOM 1142 O O . ASP B 1 16 ? 14.670 -8.344 -31.063 1.00 27.16 15 ASP B O 1
ATOM 1147 N N . PRO B 1 17 ? 16.302 -9.938 -30.809 1.00 32.88 16 PRO B N 1
ATOM 1148 C CA . PRO B 1 17 ? 16.090 -10.560 -32.135 1.00 37.34 16 PRO B CA 1
ATOM 1149 C C . PRO B 1 17 ? 14.711 -11.069 -32.380 1.00 35.46 16 PRO B C 1
ATOM 1150 O O . PRO B 1 17 ? 14.245 -10.918 -33.500 1.00 35.36 16 PRO B O 1
ATOM 1154 N N . VAL B 1 18 ? 14.019 -11.567 -31.349 1.00 30.21 17 VAL B N 1
ATOM 1155 C CA . VAL B 1 18 ? 12.720 -12.234 -31.504 1.00 27.74 17 VAL B CA 1
ATOM 1156 C C . VAL B 1 18 ? 11.570 -11.253 -31.578 1.00 31.54 17 VAL B C 1
ATOM 1157 O O . VAL B 1 18 ? 10.706 -11.338 -32.507 1.00 25.75 17 VAL B O 1
ATOM 1161 N N . TYR B 1 19 ? 11.440 -10.337 -30.572 1.00 30.53 18 TYR B N 1
ATOM 1162 C CA . TYR B 1 19 ? 10.319 -9.384 -30.625 1.00 30.60 18 TYR B CA 1
ATOM 1163 C C . TYR B 1 19 ? 10.703 -7.985 -31.136 1.00 29.73 18 TYR B C 1
ATOM 1164 O O . TYR B 1 19 ? 9.768 -7.198 -31.415 1.00 29.39 18 TYR B O 1
ATOM 1173 N N . GLY B 1 20 ? 12.024 -7.701 -31.312 1.00 28.54 19 GLY B N 1
ATOM 1174 C CA . GLY B 1 20 ? 12.476 -6.384 -31.736 1.00 33.10 19 GLY B CA 1
ATOM 1175 C C . GLY B 1 20 ? 12.056 -5.359 -30.655 1.00 34.53 19 GLY B C 1
ATOM 1176 O O . GLY B 1 20 ? 11.321 -4.394 -30.930 1.00 33.86 19 GLY B O 1
ATOM 1177 N N . SER B 1 21 ? 12.384 -5.702 -29.415 1.00 32.65 20 SER B N 1
ATOM 1178 C CA . SER B 1 21 ? 11.953 -4.903 -28.222 1.00 29.06 20 SER B CA 1
ATOM 1179 C C . SER B 1 21 ? 13.126 -4.695 -27.318 1.00 26.08 20 SER B C 1
ATOM 1180 O O . SER B 1 21 ? 13.834 -5.611 -26.969 1.00 27.15 20 SER B O 1
ATOM 1183 N N . GLN B 1 22 ? 13.427 -3.414 -26.999 1.00 29.13 21 GLN B N 1
ATOM 1184 C CA . GLN B 1 22 ? 14.548 -3.161 -26.104 1.00 30.65 21 GLN B CA 1
ATOM 1185 C C . GLN B 1 22 ? 14.070 -3.515 -24.674 1.00 23.00 21 GLN B C 1
ATOM 1186 O O . GLN B 1 22 ? 14.885 -3.815 -23.861 1.00 28.64 21 GLN B O 1
ATOM 1192 N N . LEU B 1 23 ? 12.784 -3.522 -24.438 1.00 22.25 22 LEU B N 1
ATOM 1193 C CA . LEU B 1 23 ? 12.269 -3.983 -23.112 1.00 25.20 22 LEU B CA 1
ATOM 1194 C C . LEU B 1 23 ? 12.674 -5.453 -22.877 1.00 23.43 22 LEU B C 1
ATOM 1195 O O . LEU B 1 23 ? 13.115 -5.865 -21.816 1.00 19.61 22 LEU B O 1
ATOM 1200 N N . VAL B 1 24 ? 12.517 -6.293 -23.932 1.00 24.18 23 VAL B N 1
ATOM 1201 C CA . VAL B 1 24 ? 12.837 -7.687 -23.810 1.00 20.34 23 VAL B CA 1
ATOM 1202 C C . VAL B 1 24 ? 14.301 -7.897 -23.593 1.00 21.86 23 VAL B C 1
ATOM 1203 O O . VAL B 1 24 ? 14.729 -8.731 -22.809 1.00 19.71 23 VAL B O 1
ATOM 1207 N N . THR B 1 25 ? 15.133 -7.107 -24.320 1.00 24.11 24 THR B N 1
ATOM 1208 C CA . THR B 1 25 ? 16.551 -7.195 -24.086 1.00 26.70 24 THR B CA 1
ATOM 1209 C C . THR B 1 25 ? 16.914 -6.906 -22.639 1.00 22.55 24 THR B C 1
ATOM 1210 O O . THR B 1 25 ? 17.734 -7.579 -22.026 1.00 25.33 24 THR B O 1
ATOM 1214 N N . GLN B 1 26 ? 16.294 -5.853 -22.096 1.00 23.85 25 GLN B N 1
ATOM 1215 C CA . GLN B 1 26 ? 16.560 -5.525 -20.669 1.00 24.89 25 GLN B CA 1
ATOM 1216 C C . GLN B 1 26 ? 16.124 -6.605 -19.734 1.00 19.78 25 GLN B C 1
ATOM 1217 O O . GLN B 1 26 ? 16.791 -6.889 -18.743 1.00 23.25 25 GLN B O 1
ATOM 1223 N N . LEU B 1 27 ? 14.969 -7.212 -20.001 1.00 18.46 26 LEU B N 1
ATOM 1224 C CA . LEU B 1 27 ? 14.535 -8.328 -19.156 1.00 17.74 26 LEU B CA 1
ATOM 1225 C C . LEU B 1 27 ? 15.501 -9.549 -19.192 1.00 19.13 26 LEU B C 1
ATOM 1226 O O . LEU B 1 27 ? 15.862 -10.142 -18.191 1.00 21.24 26 LEU B O 1
ATOM 1231 N N . VAL B 1 28 ? 15.964 -9.873 -20.390 1.00 24.88 27 VAL B N 1
ATOM 1232 C CA . VAL B 1 28 ? 17.060 -10.891 -20.526 1.00 24.71 27 VAL B CA 1
ATOM 1233 C C . VAL B 1 28 ? 18.249 -10.526 -19.642 1.00 25.82 27 VAL B C 1
ATOM 1234 O O . VAL B 1 28 ? 18.709 -11.351 -18.858 1.00 27.62 27 VAL B O 1
ATOM 1238 N N . ASN B 1 29 ? 18.678 -9.268 -19.716 1.00 29.99 28 ASN B N 1
ATOM 1239 C CA . ASN B 1 29 ? 19.840 -8.819 -18.894 1.00 30.97 28 ASN B CA 1
ATOM 1240 C C . ASN B 1 29 ? 19.618 -8.879 -17.404 1.00 34.26 28 ASN B C 1
ATOM 1241 O O . ASN B 1 29 ? 20.569 -9.066 -16.589 1.00 34.59 28 ASN B O 1
ATOM 1246 N N . LYS B 1 30 ? 18.357 -8.757 -16.982 1.00 30.13 29 LYS B N 1
ATOM 1247 C CA . LYS B 1 30 ? 18.083 -8.898 -15.584 1.00 27.40 29 LYS B CA 1
ATOM 1248 C C . LYS B 1 30 ? 18.011 -10.323 -15.114 1.00 28.36 29 LYS B C 1
ATOM 1249 O O . LYS B 1 30 ? 18.046 -10.581 -13.912 1.00 29.15 29 LYS B O 1
ATOM 1255 N N . VAL B 1 31 ? 17.719 -11.263 -16.006 1.00 29.69 30 VAL B N 1
ATOM 1256 C CA . VAL B 1 31 ? 17.648 -12.670 -15.613 1.00 29.23 30 VAL B CA 1
ATOM 1257 C C . VAL B 1 31 ? 19.061 -13.310 -15.658 1.00 35.48 30 VAL B C 1
ATOM 1258 O O . VAL B 1 31 ? 19.349 -14.279 -14.950 1.00 33.79 30 VAL B O 1
ATOM 1262 N N . LEU B 1 32 ? 19.903 -12.759 -16.531 1.00 40.16 31 LEU B N 1
ATOM 1263 C CA . LEU B 1 32 ? 21.250 -13.274 -16.768 1.00 46.41 31 LEU B CA 1
ATOM 1264 C C . LEU B 1 32 ? 22.009 -13.304 -15.426 1.00 49.63 31 LEU B C 1
ATOM 1265 O O . LEU B 1 32 ? 22.089 -12.284 -14.757 1.00 52.98 31 LEU B O 1
ATOM 1270 N N . LEU B 1 33 ? 22.449 -14.494 -14.983 1.00 53.63 32 LEU B N 1
ATOM 1271 C CA . LEU B 1 33 ? 23.406 -14.629 -13.853 1.00 57.33 32 LEU B CA 1
ATOM 1272 C C . LEU B 1 33 ? 24.625 -15.470 -14.282 1.00 69.21 32 LEU B C 1
ATOM 1273 O O . LEU B 1 33 ? 24.472 -16.536 -14.929 1.00 69.45 32 LEU B O 1
ATOM 1275 N N . LYS B 1 34 ? 25.826 -14.982 -13.944 1.00 69.59 33 LYS B N 1
ATOM 1276 C CA . LYS B 1 34 ? 27.080 -15.671 -14.291 1.00 68.49 33 LYS B CA 1
ATOM 1277 C C . LYS B 1 34 ? 27.243 -15.910 -15.788 1.00 70.79 33 LYS B C 1
ATOM 1278 O O . LYS B 1 34 ? 27.553 -17.032 -16.210 1.00 71.53 33 LYS B O 1
ATOM 1279 N N . GLY B 1 35 ? 26.971 -14.868 -16.583 1.00 70.84 34 GLY B N 1
ATOM 1280 C CA . GLY B 1 35 ? 27.217 -14.867 -18.019 1.00 65.93 34 GLY B CA 1
ATOM 1281 C C . GLY B 1 35 ? 26.464 -15.863 -18.911 1.00 70.52 34 GLY B C 1
ATOM 1282 O O . GLY B 1 35 ? 26.706 -15.878 -20.119 1.00 69.88 34 GLY B O 1
ATOM 1283 N N . LYS B 1 36 ? 25.560 -16.695 -18.379 1.00 63.34 35 LYS B N 1
ATOM 1284 C CA . LYS B 1 36 ? 25.019 -17.802 -19.203 1.00 54.84 35 LYS B CA 1
ATOM 1285 C C . LYS B 1 36 ? 23.836 -17.290 -20.071 1.00 49.02 35 LYS B C 1
ATOM 1286 O O . LYS B 1 36 ? 22.684 -17.616 -19.834 1.00 48.53 35 LYS B O 1
ATOM 1288 N N . LYS B 1 37 ? 24.149 -16.490 -21.090 1.00 45.90 36 LYS B N 1
ATOM 1289 C CA . LYS B 1 37 ? 23.122 -15.686 -21.811 1.00 49.32 36 LYS B CA 1
ATOM 1290 C C . LYS B 1 37 ? 22.055 -16.503 -22.516 1.00 46.52 36 LYS B C 1
ATOM 1291 O O . LYS B 1 37 ? 20.883 -16.118 -22.500 1.00 37.77 36 LYS B O 1
ATOM 1293 N N . SER B 1 38 ? 22.424 -17.597 -23.165 1.00 41.43 37 SER B N 1
ATOM 1294 C CA . SER B 1 38 ? 21.394 -18.368 -23.873 1.00 41.51 37 SER B CA 1
ATOM 1295 C C . SER B 1 38 ? 20.436 -19.038 -22.878 1.00 34.10 37 SER B C 1
ATOM 1296 O O . SER B 1 38 ? 19.274 -19.265 -23.228 1.00 34.55 37 SER B O 1
ATOM 1299 N N . LEU B 1 39 ? 20.887 -19.363 -21.666 1.00 31.55 38 LEU B N 1
ATOM 1300 C CA . LEU B 1 39 ? 19.950 -19.894 -20.668 1.00 34.44 38 LEU B CA 1
ATOM 1301 C C . LEU B 1 39 ? 18.966 -18.750 -20.309 1.00 34.72 38 LEU B C 1
ATOM 1302 O O . LEU B 1 39 ? 17.741 -18.948 -20.267 1.00 30.85 38 LEU B O 1
ATOM 1307 N N . ALA B 1 40 ? 19.518 -17.561 -20.087 1.00 30.46 39 ALA B N 1
ATOM 1308 C CA . ALA B 1 40 ? 18.652 -16.410 -19.756 1.00 34.18 39 ALA B CA 1
ATOM 1309 C C . ALA B 1 40 ? 17.607 -16.170 -20.859 1.00 28.72 39 ALA B C 1
ATOM 1310 O O . ALA B 1 40 ? 16.392 -15.991 -20.583 1.00 25.86 39 ALA B O 1
ATOM 1312 N N . GLU B 1 41 ? 18.030 -16.269 -22.111 1.00 27.73 40 GLU B N 1
ATOM 1313 C CA . GLU B 1 41 ? 17.080 -16.140 -23.2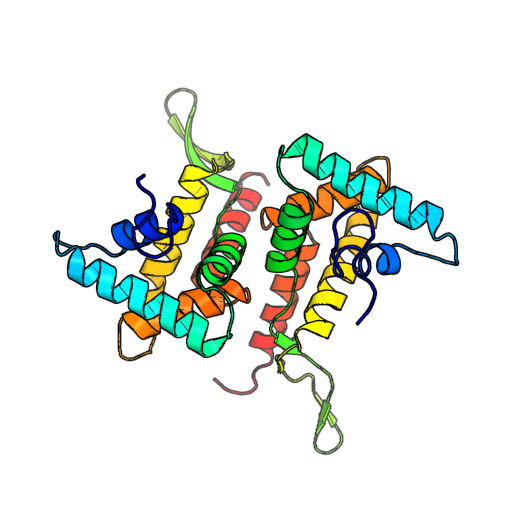05 1.00 26.82 40 GLU B CA 1
ATOM 1314 C C . GLU B 1 41 ? 16.066 -17.267 -23.294 1.00 29.02 40 GLU B C 1
ATOM 1315 O O . GLU B 1 41 ? 14.861 -17.015 -23.623 1.00 26.75 40 GLU B O 1
ATOM 1321 N N . ARG B 1 42 ? 16.472 -18.526 -23.025 1.00 27.42 41 ARG B N 1
ATOM 1322 C CA . ARG B 1 42 ? 15.459 -19.610 -22.887 1.00 30.01 41 ARG B CA 1
ATOM 1323 C C . ARG B 1 42 ? 14.391 -19.309 -21.822 1.00 26.03 41 ARG B C 1
ATOM 1324 O O . ARG B 1 42 ? 13.210 -19.570 -22.028 1.00 20.75 41 ARG B O 1
ATOM 1332 N N . ILE B 1 43 ? 14.854 -18.798 -20.676 1.00 24.79 42 ILE B N 1
ATOM 1333 C CA . ILE B 1 43 ? 13.940 -18.448 -19.574 1.00 25.17 42 ILE B CA 1
ATOM 1334 C C . ILE B 1 43 ? 12.984 -17.326 -19.994 1.00 19.99 42 ILE B C 1
ATOM 1335 O O . ILE B 1 43 ? 11.761 -17.485 -19.869 1.00 20.02 42 ILE B O 1
ATOM 1340 N N . VAL B 1 44 ? 13.509 -16.243 -20.568 1.00 20.06 43 VAL B N 1
ATOM 1341 C CA . VAL B 1 44 ? 12.659 -15.117 -20.919 1.00 21.27 43 VAL B CA 1
ATOM 1342 C C . VAL B 1 44 ? 11.708 -15.391 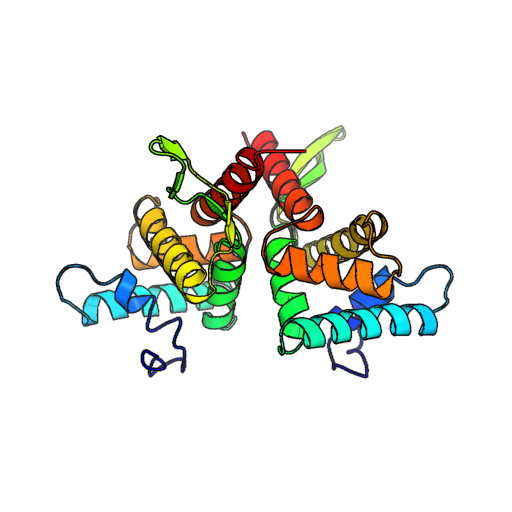-22.031 1.00 20.95 43 VAL B C 1
ATOM 1343 O O . VAL B 1 44 ? 10.472 -15.088 -22.006 1.00 16.56 43 VAL B O 1
ATOM 1347 N N . TYR B 1 45 ? 12.229 -15.998 -23.099 1.00 21.10 44 TYR B N 1
ATOM 1348 C CA . TYR B 1 45 ? 11.284 -16.324 -24.218 1.00 19.42 44 TYR B CA 1
ATOM 1349 C C . TYR B 1 45 ? 10.268 -17.412 -23.820 1.00 19.30 44 TYR B C 1
ATOM 1350 O O . TYR B 1 45 ? 9.101 -17.350 -24.246 1.00 19.11 44 TYR B O 1
ATOM 1359 N N . GLY B 1 46 ? 10.680 -18.384 -23.005 1.00 18.12 45 GLY B N 1
ATOM 1360 C CA . GLY B 1 46 ? 9.785 -19.388 -22.508 1.00 19.56 45 GLY B CA 1
ATOM 1361 C C . GLY B 1 46 ? 8.617 -18.711 -21.754 1.00 19.52 45 GLY B C 1
ATOM 1362 O O . GLY B 1 46 ? 7.398 -19.012 -21.938 1.00 18.49 45 GLY B O 1
ATOM 1363 N N . ALA B 1 47 ? 9.023 -17.820 -20.869 1.00 17.35 46 ALA B N 1
ATOM 1364 C CA . ALA B 1 47 ? 7.995 -17.114 -20.056 1.00 17.33 46 ALA B CA 1
ATOM 1365 C C . ALA B 1 47 ? 6.995 -16.304 -20.881 1.00 14.44 46 ALA B C 1
ATOM 1366 O O . ALA B 1 47 ? 5.760 -16.368 -20.693 1.00 17.20 46 ALA B O 1
ATOM 1368 N N . LEU B 1 48 ? 7.494 -15.537 -21.841 1.00 15.83 47 LEU B N 1
ATOM 1369 C CA . LEU B 1 48 ? 6.687 -14.708 -22.627 1.00 16.73 47 LEU B CA 1
ATOM 1370 C C . LEU B 1 48 ? 5.751 -15.564 -23.489 1.00 19.58 47 LEU B C 1
ATOM 1371 O O . LEU B 1 48 ? 4.585 -15.265 -23.662 1.00 16.92 47 LEU B O 1
ATOM 1376 N N . GLU B 1 49 ? 6.267 -16.693 -23.965 1.00 19.13 48 GLU B N 1
ATOM 1377 C CA . GLU B 1 49 ? 5.370 -17.550 -24.737 1.00 20.04 48 GLU B CA 1
ATOM 1378 C C . GLU B 1 49 ? 4.368 -18.258 -23.873 1.00 18.21 48 GLU B C 1
ATOM 1379 O O . GLU B 1 49 ? 3.265 -18.542 -24.358 1.00 19.99 48 GLU B O 1
ATOM 1385 N N . GLN B 1 50 ? 4.701 -18.550 -22.590 1.00 18.48 49 GLN B N 1
ATOM 1386 C CA . GLN B 1 50 ? 3.647 -19.032 -21.661 1.00 19.86 49 GLN B CA 1
ATOM 1387 C C . GLN B 1 50 ? 2.560 -18.003 -21.405 1.00 20.07 49 GLN B C 1
ATOM 1388 O O . GLN B 1 50 ? 1.371 -18.335 -21.363 1.00 19.46 49 GLN B O 1
ATOM 1394 N N . ALA B 1 51 ? 2.941 -16.727 -21.301 1.00 20.03 50 ALA B N 1
ATOM 1395 C CA . ALA B 1 51 ? 1.912 -15.652 -21.224 1.00 19.01 50 ALA B CA 1
ATOM 1396 C C . ALA B 1 51 ? 1.015 -15.589 -22.422 1.00 18.92 50 ALA B C 1
ATOM 1397 O O . ALA B 1 51 ? -0.177 -15.491 -22.301 1.00 19.37 50 ALA B O 1
ATOM 1399 N N . ARG B 1 52 ? 1.592 -15.681 -23.637 1.00 20.02 51 ARG B N 1
ATOM 1400 C CA . ARG B 1 52 ? 0.743 -15.770 -24.825 1.00 18.10 51 ARG B CA 1
ATOM 1401 C C . ARG B 1 52 ? -0.206 -16.995 -24.820 1.00 19.68 51 ARG B C 1
ATOM 1402 O O . ARG B 1 52 ? -1.379 -16.857 -25.125 1.00 21.29 51 ARG B O 1
ATOM 1410 N N . ASP B 1 53 ? 0.338 -18.151 -24.435 1.00 23.95 52 ASP B N 1
ATOM 1411 C CA . ASP B 1 53 ? -0.515 -19.373 -24.290 1.00 26.12 52 ASP B CA 1
ATOM 1412 C C . ASP B 1 53 ? -1.678 -19.101 -23.347 1.00 28.77 52 ASP B C 1
ATOM 1413 O O . ASP B 1 53 ? -2.834 -19.462 -23.642 1.00 24.17 52 ASP B O 1
ATOM 1418 N N . LYS B 1 54 ? -1.452 -18.382 -22.246 1.00 25.06 53 LYS B N 1
ATOM 1419 C CA . LYS B 1 54 ? -2.549 -18.104 -21.327 1.00 26.40 53 LYS B CA 1
ATOM 1420 C C . LYS B 1 54 ? -3.618 -17.072 -21.805 1.00 28.58 53 LYS B C 1
ATOM 1421 O O . LYS B 1 54 ? -4.817 -17.228 -21.544 1.00 26.01 53 LYS B O 1
ATOM 1427 N N . THR B 1 55 ? -3.192 -16.009 -22.441 1.00 22.09 54 THR B N 1
ATOM 1428 C CA . THR B 1 55 ? -4.065 -14.917 -22.804 1.00 26.41 54 THR B CA 1
ATOM 1429 C C . THR B 1 55 ? -4.484 -14.899 -24.267 1.00 28.29 54 THR B C 1
ATOM 1430 O O . THR B 1 55 ? -5.428 -14.180 -24.619 1.00 27.69 54 THR B O 1
ATOM 1434 N N . GLY B 1 56 ? -3.741 -15.610 -25.122 1.00 27.81 55 GLY B N 1
ATOM 1435 C CA . GLY B 1 56 ? -3.875 -15.333 -26.567 1.00 30.98 55 GLY B CA 1
ATOM 1436 C C . GLY B 1 56 ? -3.491 -13.948 -27.068 1.00 32.37 55 GLY B C 1
ATOM 1437 O O . GLY B 1 56 ? -3.869 -13.606 -28.183 1.00 38.80 55 GLY B O 1
ATOM 1438 N N . THR B 1 57 ? -2.683 -13.173 -26.331 1.00 28.86 56 THR B N 1
ATOM 1439 C CA . THR B 1 57 ? -2.272 -11.785 -26.727 1.00 27.88 56 THR B CA 1
ATOM 1440 C C . THR B 1 57 ? -0.813 -11.745 -26.852 1.00 20.53 56 THR B C 1
ATOM 1441 O O . THR B 1 57 ? -0.104 -12.516 -26.153 1.00 22.99 56 THR B O 1
ATOM 1445 N N . ASP B 1 58 ? -0.362 -10.811 -27.695 1.00 19.65 57 ASP B N 1
ATOM 1446 C CA . ASP B 1 58 ? 1.017 -10.523 -27.895 1.00 21.87 57 ASP B CA 1
ATOM 1447 C C . ASP B 1 58 ? 1.691 -10.419 -26.497 1.00 21.20 57 ASP B C 1
ATOM 1448 O O . ASP B 1 58 ? 1.188 -9.635 -25.670 1.00 21.63 57 ASP B O 1
ATOM 1453 N N . PRO B 1 59 ? 2.756 -11.164 -26.233 1.00 19.91 58 PRO B N 1
ATOM 1454 C CA . PRO B 1 59 ? 3.257 -11.096 -24.862 1.00 20.96 58 PRO B CA 1
ATOM 1455 C C . PRO B 1 59 ? 4.077 -9.867 -24.548 1.00 20.44 58 PRO B C 1
ATOM 1456 O O . PRO B 1 59 ? 4.255 -9.552 -23.343 1.00 18.37 58 PRO B O 1
ATOM 1460 N N . VAL B 1 60 ? 4.515 -9.098 -25.546 1.00 21.86 59 VAL B N 1
ATOM 1461 C CA . VAL B 1 60 ? 5.165 -7.778 -25.277 1.00 23.69 59 VAL B CA 1
ATOM 1462 C C . VAL B 1 60 ? 4.116 -6.777 -24.744 1.00 20.83 59 VAL B C 1
ATOM 1463 O O . VAL B 1 60 ? 4.397 -5.997 -23.809 1.00 19.42 59 VAL B O 1
ATOM 1467 N N . ILE B 1 61 ? 2.902 -6.885 -25.207 1.00 18.86 60 ILE B N 1
ATOM 1468 C CA . ILE B 1 61 ? 1.814 -6.102 -24.680 1.00 23.38 60 ILE B CA 1
ATOM 1469 C C . ILE B 1 61 ? 1.511 -6.460 -23.184 1.00 21.66 60 ILE B C 1
ATOM 1470 O O . ILE B 1 61 ? 1.311 -5.565 -22.352 1.00 19.74 60 ILE B O 1
ATOM 1475 N N . THR B 1 62 ? 1.449 -7.756 -22.898 1.00 18.34 61 THR B N 1
ATOM 1476 C CA . THR B 1 62 ? 1.330 -8.264 -21.541 1.00 16.21 61 THR B CA 1
ATOM 1477 C C . THR B 1 62 ? 2.480 -7.744 -20.715 1.00 13.80 61 THR B C 1
ATOM 1478 O O . THR B 1 62 ? 2.214 -7.319 -19.573 1.00 15.00 61 THR B O 1
ATOM 1482 N N . LEU B 1 63 ? 3.725 -7.837 -21.155 1.00 13.61 62 LEU B N 1
ATOM 1483 C CA . LEU B 1 63 ? 4.860 -7.340 -20.388 1.00 14.19 62 LEU B CA 1
ATOM 1484 C C . LEU B 1 63 ? 4.679 -5.845 -20.129 1.00 16.14 62 LEU B C 1
ATOM 1485 O O . LEU B 1 63 ? 4.954 -5.358 -19.019 1.00 14.57 62 LEU B O 1
ATOM 1490 N N . LYS B 1 64 ? 4.278 -5.096 -21.166 1.00 16.69 63 LYS B N 1
ATOM 1491 C CA . LYS B 1 64 ? 3.938 -3.643 -20.955 1.00 17.55 63 LYS B CA 1
ATOM 1492 C C . LYS B 1 64 ? 2.834 -3.398 -19.900 1.00 15.62 63 LYS B C 1
ATOM 1493 O O . LYS B 1 64 ? 3.022 -2.452 -19.095 1.00 16.99 63 LYS B O 1
ATOM 1499 N N . ARG B 1 65 ? 1.723 -4.106 -19.923 1.00 14.00 64 ARG B N 1
ATOM 1500 C CA . ARG B 1 65 ? 0.693 -3.948 -18.877 1.00 16.14 64 ARG B CA 1
ATOM 1501 C C . ARG B 1 65 ? 1.279 -4.237 -17.497 1.00 14.82 64 ARG B C 1
ATOM 1502 O O . ARG B 1 65 ? 0.936 -3.535 -16.536 1.00 13.85 64 ARG B O 1
ATOM 1510 N N . ALA B 1 66 ? 2.124 -5.252 -17.388 1.00 11.75 65 ALA B N 1
ATOM 1511 C CA . ALA B 1 66 ? 2.775 -5.593 -16.083 1.00 11.10 65 ALA B CA 1
ATOM 1512 C C . ALA B 1 66 ? 3.664 -4.437 -15.661 1.00 12.00 65 ALA B C 1
ATOM 1513 O O . ALA B 1 66 ? 3.582 -3.923 -14.548 1.00 10.38 65 ALA B O 1
ATOM 1515 N N . LEU B 1 67 ? 4.490 -3.987 -16.576 1.00 12.34 66 LEU B N 1
ATOM 1516 C CA . LEU B 1 67 ? 5.377 -2.838 -16.260 1.00 13.85 66 LEU B CA 1
ATOM 1517 C C . LEU B 1 67 ? 4.554 -1.588 -15.850 1.00 12.66 66 LEU B C 1
ATOM 1518 O O . LEU B 1 67 ? 4.972 -0.856 -14.929 1.00 12.85 66 LEU B O 1
ATOM 1523 N N . ASP B 1 68 ? 3.439 -1.337 -16.492 1.00 12.67 67 ASP B N 1
ATOM 1524 C CA . ASP B 1 68 ? 2.556 -0.192 -16.081 1.00 15.83 67 ASP B CA 1
ATOM 1525 C C . ASP B 1 68 ? 2.134 -0.248 -14.643 1.00 13.66 67 ASP B C 1
ATOM 1526 O O . ASP B 1 68 ? 1.971 0.841 -13.989 1.00 13.81 67 ASP B O 1
ATOM 1531 N N . ASN B 1 69 ? 1.906 -1.456 -14.133 1.00 11.86 68 ASN B N 1
ATOM 1532 C CA . ASN B 1 69 ? 1.436 -1.670 -12.788 1.00 11.96 68 ASN B CA 1
ATOM 1533 C C . ASN B 1 69 ? 2.581 -1.728 -11.776 1.00 11.84 68 ASN B C 1
ATOM 1534 O O . ASN B 1 69 ? 2.341 -1.704 -10.581 1.00 12.13 68 ASN B O 1
ATOM 1539 N N . VAL B 1 70 ? 3.836 -1.877 -12.237 1.00 10.78 69 VAL B N 1
ATOM 1540 C CA . VAL B 1 70 ? 4.947 -2.069 -11.372 1.00 10.64 69 VAL B CA 1
ATOM 1541 C C . VAL B 1 70 ? 5.985 -0.881 -11.382 1.00 12.00 69 VAL B C 1
ATOM 1542 O O . VAL B 1 70 ? 6.700 -0.703 -10.407 1.00 13.44 69 VAL B O 1
ATOM 1546 N N . LYS B 1 71 ? 6.084 -0.121 -12.441 1.00 10.23 70 LYS B N 1
ATOM 1547 C CA . LYS B 1 71 ? 7.037 0.997 -12.468 1.00 11.83 70 LYS B CA 1
ATOM 1548 C C . LYS B 1 71 ? 6.619 2.075 -11.453 1.00 12.86 70 LYS B C 1
ATOM 1549 O O . LYS B 1 71 ? 5.489 2.571 -11.496 1.00 11.50 70 LYS B O 1
ATOM 1555 N N . PRO B 1 72 ? 7.539 2.481 -10.646 1.00 11.31 71 PRO B N 1
ATOM 1556 C CA . PRO B 1 72 ? 7.311 3.587 -9.724 1.00 13.31 71 PRO B CA 1
ATOM 1557 C C . PRO B 1 72 ? 7.514 4.951 -10.419 1.00 13.25 71 PRO B C 1
ATOM 1558 O O . PRO B 1 72 ? 8.379 5.156 -11.285 1.00 15.03 71 PRO B O 1
ATOM 1562 N N . ALA B 1 73 ? 6.715 5.896 -10.019 1.00 12.35 72 ALA B N 1
ATOM 1563 C CA . ALA B 1 73 ? 6.828 7.296 -10.402 1.00 13.39 72 ALA B CA 1
ATOM 1564 C C . ALA B 1 73 ? 7.509 8.206 -9.387 1.00 13.95 72 ALA B C 1
ATOM 1565 O O . ALA B 1 73 ? 8.039 9.275 -9.803 1.00 15.44 72 ALA B O 1
ATOM 1567 N N . LEU B 1 74 ? 7.497 7.808 -8.128 1.00 13.26 73 LEU B N 1
ATOM 1568 C CA . LEU B 1 74 ? 8.095 8.521 -6.995 1.00 16.37 73 LEU B CA 1
ATOM 1569 C C . LEU B 1 74 ? 8.754 7.521 -6.111 1.00 15.19 73 LEU B C 1
ATOM 1570 O O . LEU B 1 74 ? 8.282 6.389 -5.973 1.00 14.09 73 LEU B O 1
ATOM 1575 N N . GLU B 1 75 ? 9.805 7.918 -5.402 1.00 13.26 74 GLU B N 1
ATOM 1576 C CA . GLU B 1 75 ? 10.443 7.093 -4.481 1.00 13.78 74 GLU B CA 1
ATOM 1577 C C . GLU B 1 75 ? 11.233 7.949 -3.457 1.00 14.89 74 GLU B C 1
ATOM 1578 O O . GLU B 1 75 ? 11.463 9.103 -3.745 1.00 15.86 74 GLU B O 1
ATOM 1584 N N . VAL B 1 76 ? 11.615 7.335 -2.350 1.00 15.58 75 VAL B N 1
ATOM 1585 C CA . VAL B 1 76 ? 12.518 8.015 -1.385 1.00 14.89 75 VAL B CA 1
ATOM 1586 C C . VAL B 1 76 ? 13.941 7.647 -1.729 1.00 18.09 75 VAL B C 1
ATOM 1587 O O . VAL B 1 76 ? 14.295 6.444 -1.797 1.00 15.28 75 VAL B O 1
ATOM 1591 N N . ARG B 1 77 ? 14.811 8.680 -1.875 1.00 17.41 76 ARG B N 1
ATOM 1592 C CA . ARG B 1 77 ? 16.225 8.420 -2.099 1.00 17.55 76 ARG B CA 1
ATOM 1593 C C . ARG B 1 77 ? 17.055 9.298 -1.127 1.00 19.85 76 ARG B C 1
ATOM 1594 O O . ARG B 1 77 ? 16.571 10.314 -0.680 1.00 17.28 76 ARG B O 1
ATOM 1602 N N . SER B 1 78 ? 18.312 8.892 -0.917 1.00 19.70 77 SER B N 1
ATOM 1603 C CA . SER B 1 78 ? 19.214 9.716 -0.058 1.00 21.03 77 SER B CA 1
ATOM 1604 C C . SER B 1 78 ? 19.683 10.934 -0.880 1.00 20.62 77 SER B C 1
ATOM 1605 O O . SER B 1 78 ? 20.020 10.813 -2.085 1.00 22.66 77 SER B O 1
ATOM 1608 N N . ARG B 1 79 ? 19.763 12.127 -0.294 1.00 19.01 78 ARG B N 1
ATOM 1609 C CA . ARG B 1 79 ? 20.175 13.341 -1.010 1.00 18.21 78 ARG B CA 1
ATOM 1610 C C . ARG B 1 79 ? 21.046 14.089 0.008 1.00 19.63 78 ARG B C 1
ATOM 1611 O O . ARG B 1 79 ? 20.773 14.010 1.154 1.00 17.82 78 ARG B O 1
ATOM 1619 N N . ARG B 1 80 ? 22.112 14.699 -0.472 1.00 19.04 79 ARG B N 1
ATOM 1620 C CA . ARG B 1 80 ? 23.014 15.520 0.412 1.00 19.48 79 ARG B CA 1
ATOM 1621 C C . ARG B 1 80 ? 22.485 16.903 0.469 1.00 16.65 79 ARG B C 1
ATOM 1622 O O . ARG B 1 80 ? 22.223 17.529 -0.574 1.00 17.78 79 ARG B O 1
ATOM 1630 N N . VAL B 1 81 ? 22.293 17.415 1.683 1.00 15.57 80 VAL B N 1
ATOM 1631 C CA . VAL B 1 81 ? 21.881 18.780 1.909 1.00 15.81 80 VAL B CA 1
ATOM 1632 C C . VAL B 1 81 ? 22.757 19.376 2.988 1.00 19.73 80 VAL B C 1
ATOM 1633 O O . VAL B 1 81 ? 22.778 18.863 4.119 1.00 15.62 80 VAL B O 1
ATOM 1637 N N . GLY B 1 82 ? 23.519 20.413 2.632 1.00 18.49 81 GLY B N 1
ATOM 1638 C CA . GLY B 1 82 ? 24.371 21.074 3.643 1.00 17.20 81 GLY B CA 1
ATOM 1639 C C . GLY B 1 82 ? 25.421 20.200 4.193 1.00 15.63 81 GLY B C 1
ATOM 1640 O O . GLY B 1 82 ? 25.863 20.337 5.333 1.00 16.78 81 GLY B O 1
ATOM 1641 N N . GLY B 1 83 ? 25.829 19.167 3.458 1.00 16.86 82 GLY B N 1
ATOM 1642 C CA . GLY B 1 83 ? 26.835 18.290 3.988 1.00 16.43 82 GLY B CA 1
ATOM 1643 C C . GLY B 1 83 ? 26.411 17.203 4.930 1.00 17.33 82 GLY B C 1
ATOM 1644 O O . GLY B 1 83 ? 27.245 16.580 5.565 1.00 20.68 82 GLY B O 1
ATOM 1645 N N . ALA B 1 84 ? 25.096 16.897 4.961 1.00 14.17 83 ALA B N 1
ATOM 1646 C CA . ALA B 1 84 ? 24.557 15.753 5.666 1.00 14.07 83 ALA B CA 1
ATOM 1647 C C . ALA B 1 84 ? 23.617 15.046 4.677 1.00 14.78 83 ALA B C 1
ATOM 1648 O O . ALA B 1 84 ? 23.187 15.652 3.711 1.00 14.54 83 ALA B O 1
ATOM 1650 N N . THR B 1 85 ? 23.142 13.863 5.082 1.00 16.77 84 THR B N 1
ATOM 1651 C CA . THR B 1 85 ? 22.319 13.011 4.173 1.00 16.18 84 THR B CA 1
ATOM 1652 C C . THR B 1 85 ? 20.916 12.926 4.713 1.00 15.81 84 THR B C 1
ATOM 1653 O O . THR B 1 85 ? 20.720 12.666 5.906 1.00 17.62 84 THR B O 1
ATOM 1657 N N . TYR B 1 86 ? 19.931 13.164 3.818 1.00 15.19 85 TYR B N 1
ATOM 1658 C CA . TYR B 1 86 ? 18.519 13.123 4.183 1.00 13.48 85 TYR B CA 1
ATOM 1659 C C . TYR B 1 86 ? 17.808 12.239 3.160 1.00 16.18 85 TYR B C 1
ATOM 1660 O O . TYR B 1 86 ? 18.287 12.039 2.054 1.00 17.85 85 TYR B O 1
ATOM 1669 N N . GLN B 1 87 ? 16.681 11.728 3.593 1.00 18.11 86 GLN B N 1
ATOM 1670 C CA . GLN B 1 87 ? 15.826 10.804 2.773 1.00 19.64 86 GLN B CA 1
ATOM 1671 C C . GLN B 1 87 ? 14.716 11.670 2.237 1.00 19.85 86 GLN B C 1
ATOM 1672 O O . GLN B 1 87 ? 13.968 12.206 3.017 1.00 22.53 86 GLN B O 1
ATOM 1678 N N . VAL B 1 88 ? 14.613 11.852 0.906 1.00 14.76 87 VAL B N 1
ATOM 1679 C CA . VAL B 1 88 ? 13.790 12.808 0.300 1.00 17.94 87 VAL B CA 1
ATOM 1680 C C . VAL B 1 88 ? 12.910 12.103 -0.776 1.00 16.02 87 VAL B C 1
ATOM 1681 O O . VAL B 1 88 ? 13.431 11.262 -1.509 1.00 16.37 87 VAL B O 1
ATOM 1685 N N . PRO B 1 89 ? 11.663 12.508 -0.927 1.00 15.72 88 PRO B N 1
ATOM 1686 C CA . PRO B 1 89 ? 10.913 11.968 -2.102 1.00 17.02 88 PRO B CA 1
ATOM 1687 C C . PRO B 1 89 ? 11.308 12.634 -3.399 1.00 20.68 88 PRO B C 1
ATOM 1688 O O . PRO B 1 89 ? 11.469 13.898 -3.477 1.00 21.39 88 PRO B O 1
ATOM 1692 N N . VAL B 1 90 ? 11.553 11.832 -4.432 1.00 17.82 89 VAL B N 1
ATOM 1693 C CA . VAL B 1 90 ? 12.005 12.278 -5.716 1.00 19.66 89 VAL B CA 1
ATOM 1694 C C . VAL B 1 90 ? 11.197 11.639 -6.820 1.00 22.57 89 VAL B C 1
ATOM 1695 O O . VAL B 1 90 ? 10.742 10.507 -6.658 1.00 18.88 89 VAL B O 1
ATOM 1699 N N . GLU B 1 91 ? 11.030 12.337 -7.946 1.00 20.61 90 GLU B N 1
ATOM 1700 C CA . GLU B 1 91 ? 10.535 11.691 -9.120 1.00 22.70 90 GLU B CA 1
ATOM 1701 C C . GLU B 1 91 ? 11.491 10.589 -9.612 1.00 22.93 90 GLU B C 1
ATOM 1702 O O . GLU B 1 91 ? 12.708 10.709 -9.558 1.00 20.82 90 GLU B O 1
ATOM 1708 N N . VAL B 1 92 ? 10.938 9.496 -10.191 1.00 18.46 91 VAL B N 1
ATOM 1709 C CA . VAL B 1 92 ? 11.734 8.514 -10.836 1.00 17.21 91 VAL B CA 1
ATOM 1710 C C . VAL B 1 92 ? 11.694 8.725 -12.342 1.00 18.02 91 VAL B C 1
ATOM 1711 O O . VAL B 1 92 ? 10.587 8.805 -12.935 1.00 18.77 91 VAL B O 1
ATOM 1715 N N . ARG B 1 93 ? 12.890 8.883 -12.902 1.00 19.71 92 ARG B N 1
ATOM 1716 C CA . ARG B 1 93 ? 13.105 9.050 -14.341 1.00 22.87 92 ARG B CA 1
ATOM 1717 C C . ARG B 1 93 ? 12.627 7.797 -15.086 1.00 23.90 92 ARG B C 1
ATOM 1718 O O . ARG B 1 93 ? 12.794 6.684 -14.569 1.00 19.98 92 ARG B O 1
ATOM 1720 N N . PRO B 1 94 ? 12.191 7.954 -16.340 1.00 26.58 93 PRO B N 1
ATOM 1721 C CA . PRO B 1 94 ? 11.616 6.768 -17.012 1.00 27.89 93 PRO B CA 1
ATOM 1722 C C . PRO B 1 94 ? 12.547 5.560 -17.132 1.00 25.42 93 PRO B C 1
ATOM 1723 O O . PRO B 1 94 ? 12.065 4.422 -16.972 1.00 22.88 93 PRO B O 1
ATOM 1727 N N . ASP B 1 95 ? 13.852 5.736 -17.313 1.00 25.53 94 ASP B N 1
ATOM 1728 C CA . ASP B 1 95 ? 14.744 4.587 -17.462 1.00 26.59 94 ASP B CA 1
ATOM 1729 C C . ASP B 1 95 ? 14.934 3.851 -16.169 1.00 24.65 94 ASP B C 1
ATOM 1730 O O . ASP B 1 95 ? 14.920 2.624 -16.110 1.00 21.92 94 ASP B O 1
ATOM 1735 N N . ARG B 1 96 ? 15.189 4.582 -15.105 1.00 18.78 95 ARG B N 1
ATOM 1736 C CA . ARG B 1 96 ? 15.264 3.982 -13.780 1.00 16.77 95 ARG B CA 1
ATOM 1737 C C . ARG B 1 96 ? 13.952 3.249 -13.409 1.00 14.68 95 ARG B C 1
ATOM 1738 O O . ARG B 1 96 ? 14.007 2.204 -12.812 1.00 14.78 95 ARG B O 1
ATOM 1746 N N . SER B 1 97 ? 12.858 3.886 -13.696 1.00 14.83 96 SER B N 1
ATOM 1747 C CA . SER B 1 97 ? 11.501 3.332 -13.322 1.00 14.30 96 SER B CA 1
ATOM 1748 C C . SER B 1 97 ? 11.320 1.927 -14.024 1.00 13.70 96 SER B C 1
ATOM 1749 O O . SER B 1 97 ? 10.968 0.964 -13.367 1.00 12.81 96 SER B O 1
ATOM 1752 N N . THR B 1 98 ? 11.606 1.864 -15.308 1.00 13.75 97 THR B N 1
ATOM 1753 C CA . THR B 1 98 ? 11.660 0.566 -16.033 1.00 16.25 97 THR B CA 1
ATOM 1754 C C . THR B 1 98 ? 12.606 -0.474 -15.448 1.00 16.68 97 THR B C 1
ATOM 1755 O O . THR B 1 98 ? 12.265 -1.640 -15.213 1.00 14.81 97 THR B O 1
ATOM 1759 N N . THR B 1 99 ? 13.870 -0.082 -15.226 1.00 15.90 98 THR B N 1
ATOM 1760 C CA . THR B 1 99 ? 14.815 -0.934 -14.593 1.00 16.34 98 THR B CA 1
ATOM 1761 C C . THR B 1 99 ? 14.390 -1.500 -13.268 1.00 16.47 98 THR B C 1
ATOM 1762 O O . THR B 1 99 ? 14.484 -2.696 -13.005 1.00 16.88 98 THR B O 1
ATOM 1766 N N . LEU B 1 100 ? 13.859 -0.629 -12.415 1.00 14.49 99 LEU B N 1
ATOM 1767 C CA . LEU B 1 100 ? 13.369 -1.065 -11.160 1.00 13.45 99 LEU B CA 1
ATOM 1768 C C . LEU B 1 100 ? 12.232 -2.114 -11.327 1.00 12.22 99 LEU B C 1
ATOM 1769 O O . LEU B 1 100 ? 12.218 -3.138 -10.624 1.00 11.70 99 LEU B O 1
ATOM 1774 N N . ALA B 1 101 ? 11.317 -1.781 -12.159 1.00 11.71 100 ALA B N 1
ATOM 1775 C CA . ALA B 1 101 ? 10.166 -2.735 -12.354 1.00 12.51 100 ALA B CA 1
ATOM 1776 C C . ALA B 1 101 ? 10.595 -4.109 -12.864 1.00 12.77 100 ALA B C 1
ATOM 1777 O O . ALA B 1 101 ? 10.127 -5.125 -12.411 1.00 11.82 100 ALA B O 1
ATOM 1779 N N . LEU B 1 102 ? 11.575 -4.150 -13.778 1.00 13.32 101 LEU B N 1
ATOM 1780 C CA . LEU B 1 102 ? 12.099 -5.416 -14.276 1.00 15.21 101 LEU B CA 1
ATOM 1781 C C . LEU B 1 102 ? 12.795 -6.158 -13.202 1.00 15.57 101 LEU B C 1
ATOM 1782 O O . LEU B 1 102 ? 12.650 -7.378 -13.058 1.00 15.59 101 LEU B O 1
ATOM 1787 N N . ARG B 1 103 ? 13.547 -5.425 -12.351 1.00 15.52 102 ARG B N 1
ATOM 1788 C CA . ARG B 1 103 ? 14.223 -6.032 -11.262 1.00 17.00 102 ARG B CA 1
ATOM 1789 C C . ARG B 1 103 ? 13.250 -6.698 -10.321 1.00 15.76 102 ARG B C 1
ATOM 1790 O O . ARG B 1 103 ? 13.549 -7.765 -9.740 1.00 15.60 102 ARG B O 1
ATOM 1798 N N . TRP B 1 104 ? 12.165 -5.955 -10.044 1.00 15.12 103 TRP B N 1
ATOM 1799 C CA . TRP B 1 104 ? 11.145 -6.463 -9.126 1.00 13.61 103 TRP B CA 1
ATOM 1800 C C . TRP B 1 104 ? 10.412 -7.697 -9.654 1.00 12.30 103 TRP B C 1
ATOM 1801 O O . TRP B 1 104 ? 10.287 -8.678 -8.936 1.00 14.39 103 TRP B O 1
ATOM 1812 N N . LEU B 1 105 ? 10.039 -7.672 -10.920 1.00 12.62 104 LEU B N 1
ATOM 1813 C CA . LEU B 1 105 ? 9.345 -8.797 -11.554 1.00 13.04 104 LEU B CA 1
ATOM 1814 C C . LEU B 1 105 ? 10.215 -10.064 -11.478 1.00 14.15 104 LEU B C 1
ATOM 1815 O O . LEU B 1 105 ? 9.798 -11.104 -11.045 1.00 12.46 104 LEU B O 1
ATOM 1820 N N . VAL B 1 106 ? 11.481 -9.898 -11.843 1.00 13.20 105 VAL B N 1
ATOM 1821 C CA . VAL B 1 106 ? 12.376 -11.029 -11.759 1.00 13.55 105 VAL B CA 1
ATOM 1822 C C . VAL B 1 106 ? 12.558 -11.486 -10.308 1.00 13.50 105 VAL B C 1
ATOM 1823 O O . VAL B 1 106 ? 12.546 -12.692 -10.083 1.00 15.78 105 VAL B O 1
ATOM 1827 N N . GLY B 1 107 ? 12.868 -10.564 -9.377 1.00 12.56 106 GLY B N 1
ATOM 1828 C CA . GLY B 1 107 ? 13.238 -10.911 -8.021 1.00 12.99 106 GLY B CA 1
ATOM 1829 C C . GLY B 1 107 ?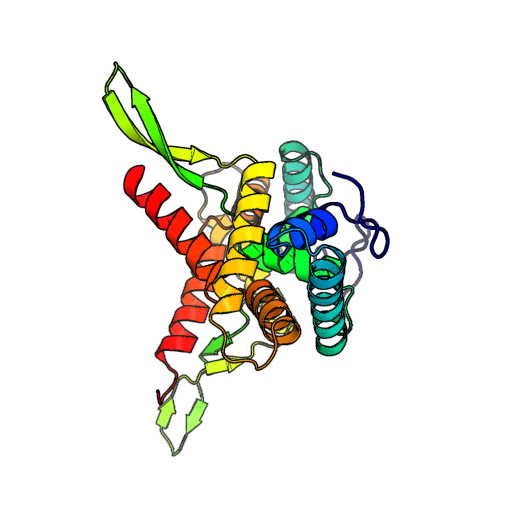 12.118 -11.622 -7.295 1.00 13.02 106 GLY B C 1
ATOM 1830 O O . GLY B 1 107 ? 12.267 -12.676 -6.698 1.00 13.56 106 GLY B O 1
ATOM 1831 N N . TYR B 1 108 ? 10.900 -11.040 -7.364 1.00 13.97 107 TYR B N 1
ATOM 1832 C CA . TYR B 1 108 ? 9.818 -11.702 -6.719 1.00 13.79 107 TYR B CA 1
ATOM 1833 C C . TYR B 1 108 ? 9.370 -13.025 -7.395 1.00 13.58 107 TYR B C 1
ATOM 1834 O O . TYR B 1 108 ? 8.847 -13.917 -6.716 1.00 15.19 107 TYR B O 1
ATOM 1843 N N . SER B 1 109 ? 9.555 -13.156 -8.702 1.00 13.59 108 SER B N 1
ATOM 1844 C CA . SER B 1 109 ? 9.302 -14.409 -9.368 1.00 15.29 108 SER B CA 1
ATOM 1845 C C . SER B 1 109 ? 10.097 -15.551 -8.740 1.00 16.82 108 SER B C 1
ATOM 1846 O O . SER B 1 109 ? 9.560 -16.674 -8.637 1.00 16.79 108 SER B O 1
ATOM 1849 N N . ARG B 1 110 ? 11.288 -15.265 -8.174 1.00 16.13 109 ARG B N 1
ATOM 1850 C CA . ARG B 1 110 ? 12.089 -16.326 -7.517 1.00 19.23 109 ARG B CA 1
ATOM 1851 C C . ARG B 1 110 ? 11.442 -16.943 -6.339 1.00 19.53 109 ARG B C 1
ATOM 1852 O O . ARG B 1 110 ? 11.777 -18.086 -5.958 1.00 20.44 109 ARG B O 1
ATOM 1860 N N . GLN B 1 111 ? 10.467 -16.242 -5.748 1.00 15.61 110 GLN B N 1
ATOM 1861 C CA . GLN B 1 111 ? 9.829 -16.712 -4.558 1.00 14.68 110 GLN B CA 1
ATOM 1862 C C . GLN B 1 111 ? 8.490 -17.387 -4.823 1.00 16.66 110 GLN B C 1
ATOM 1863 O O . GLN B 1 111 ? 7.847 -17.866 -3.881 1.00 17.33 110 GLN B O 1
ATOM 1869 N N . ARG B 1 112 ? 8.089 -17.486 -6.066 1.00 14.84 111 ARG B N 1
ATOM 1870 C CA . ARG B 1 112 ? 6.825 -18.169 -6.378 1.00 15.85 111 ARG B CA 1
ATOM 1871 C C . ARG B 1 112 ? 6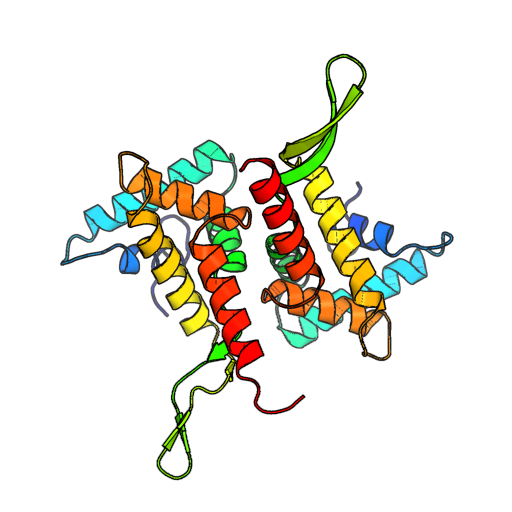.852 -19.695 -6.307 1.00 19.41 111 ARG B C 1
ATOM 1872 O O . ARG B 1 112 ? 7.918 -20.282 -6.164 1.00 16.57 111 ARG B O 1
ATOM 1880 N N . ARG B 1 113 ? 5.674 -20.284 -6.269 1.00 18.72 112 ARG B N 1
ATOM 1881 C CA . ARG B 1 113 ? 5.572 -21.742 -6.019 1.00 22.85 112 ARG B CA 1
ATOM 1882 C C . ARG B 1 113 ? 5.590 -22.597 -7.250 1.00 25.17 112 ARG B C 1
ATOM 1883 O O . ARG B 1 113 ? 5.689 -23.805 -7.145 1.00 28.87 112 ARG B O 1
ATOM 1891 N N . GLU B 1 114 ? 5.494 -22.022 -8.441 1.00 21.96 113 GLU B N 1
ATOM 1892 C CA . GLU B 1 114 ? 5.531 -22.822 -9.656 1.00 21.93 113 GLU B CA 1
ATOM 1893 C C . GLU B 1 114 ? 6.881 -23.496 -9.816 1.00 22.82 113 GLU B C 1
ATOM 1894 O O . GLU B 1 114 ? 7.858 -23.048 -9.300 1.00 21.82 113 GLU B O 1
ATOM 1900 N N . LYS B 1 115 ? 6.885 -24.618 -10.566 1.00 29.46 114 LYS B N 1
ATOM 1901 C CA . LYS B 1 115 ? 7.988 -25.569 -10.504 1.00 29.40 114 LYS B CA 1
ATOM 1902 C C . LYS B 1 115 ? 9.193 -25.119 -11.245 1.00 30.52 114 LYS B C 1
ATOM 1903 O O . LYS B 1 115 ? 10.312 -25.380 -10.829 1.00 30.85 114 LYS B O 1
ATOM 1905 N N . THR B 1 116 ? 9.010 -24.413 -12.355 1.00 25.96 115 THR B N 1
ATOM 1906 C CA . THR B 1 116 ? 10.189 -23.923 -13.125 1.00 25.77 115 THR B CA 1
ATOM 1907 C C . THR B 1 116 ? 10.332 -22.408 -13.151 1.00 26.43 115 THR B C 1
ATOM 1908 O O . THR B 1 116 ? 9.296 -21.698 -12.956 1.00 20.85 115 THR B O 1
ATOM 1912 N N . MET B 1 117 ? 11.55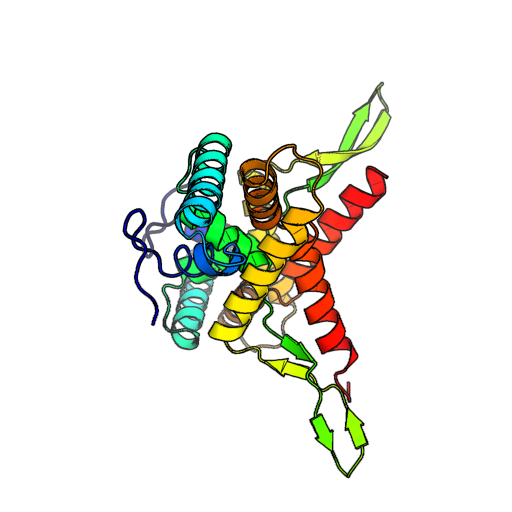0 -21.919 -13.406 1.00 23.62 116 MET B N 1
ATOM 1913 C CA . MET B 1 117 ? 11.720 -20.452 -13.552 1.00 26.83 116 MET B CA 1
ATOM 1914 C C . MET B 1 117 ? 10.933 -19.870 -14.713 1.00 24.18 116 MET B C 1
ATOM 1915 O O . MET B 1 117 ? 10.394 -18.747 -14.592 1.00 20.58 116 MET B O 1
ATOM 1920 N N . ILE B 1 118 ? 10.790 -20.630 -15.811 1.00 20.67 117 ILE B N 1
ATOM 1921 C CA . ILE B 1 118 ? 9.933 -20.169 -16.841 1.00 20.31 117 ILE B CA 1
ATOM 1922 C C . ILE B 1 118 ? 8.508 -19.911 -16.357 1.00 18.96 117 ILE B C 1
ATOM 1923 O O . ILE B 1 118 ? 7.922 -18.837 -16.694 1.00 17.44 117 ILE B O 1
ATOM 1928 N N . GLU B 1 119 ? 7.909 -20.819 -15.620 1.00 18.14 118 GLU B N 1
ATOM 1929 C CA . GLU B 1 119 ? 6.481 -20.639 -15.232 1.00 18.17 118 GLU B CA 1
ATOM 1930 C C . GLU B 1 119 ? 6.390 -19.551 -14.106 1.00 15.95 118 GLU B C 1
ATOM 1931 O O . GLU B 1 119 ? 5.431 -18.790 -14.079 1.00 14.52 118 GLU B O 1
ATOM 1937 N N . ARG B 1 120 ? 7.381 -19.488 -13.235 1.00 17.11 119 ARG B N 1
ATOM 1938 C CA . ARG B 1 120 ? 7.372 -18.470 -12.109 1.00 16.01 119 ARG B CA 1
ATOM 1939 C C . ARG B 1 120 ? 7.447 -17.059 -12.727 1.00 17.49 119 ARG B C 1
ATOM 1940 O O . ARG B 1 120 ? 6.686 -16.162 -12.310 1.00 15.98 119 ARG B O 1
ATOM 1948 N N . LEU B 1 121 ? 8.355 -16.837 -13.664 1.00 15.39 120 LEU B N 1
ATOM 1949 C CA . LEU B 1 121 ? 8.464 -15.547 -14.339 1.00 15.06 120 LEU B CA 1
ATOM 1950 C C . LEU B 1 121 ? 7.207 -15.218 -15.175 1.00 15.20 120 LEU B C 1
ATOM 1951 O O . LEU B 1 121 ? 6.636 -14.125 -15.111 1.00 13.60 120 LEU B O 1
ATOM 1956 N N . ALA B 1 122 ? 6.667 -16.185 -15.903 1.00 13.90 121 ALA B N 1
ATOM 1957 C CA . ALA B 1 122 ? 5.437 -15.957 -16.641 1.00 12.82 121 ALA B CA 1
ATOM 1958 C C . ALA B 1 122 ? 4.304 -15.541 -15.762 1.00 12.21 121 ALA B C 1
ATOM 1959 O O . ALA B 1 122 ? 3.513 -14.616 -16.075 1.00 11.89 121 ALA B O 1
ATOM 1961 N N . ASN B 1 123 ? 4.155 -16.245 -14.657 1.00 12.83 122 ASN B N 1
ATOM 1962 C CA . ASN B 1 123 ? 2.967 -16.023 -13.806 1.00 14.90 122 ASN B CA 1
ATOM 1963 C C . ASN B 1 123 ? 3.125 -14.698 -12.946 1.00 13.36 122 ASN B C 1
ATOM 1964 O O . ASN B 1 123 ? 2.112 -14.056 -12.631 1.00 11.58 122 ASN B O 1
ATOM 1969 N N . GLU B 1 124 ? 4.375 -14.328 -12.593 1.00 13.40 123 GLU B N 1
ATOM 1970 C CA . GLU B 1 124 ? 4.591 -12.995 -11.999 1.00 12.23 123 GLU B CA 1
ATOM 1971 C C . GLU B 1 124 ? 4.203 -11.910 -12.986 1.00 11.41 123 GLU B C 1
ATOM 1972 O O . GLU B 1 124 ? 3.503 -10.951 -12.631 1.00 11.44 123 GLU B O 1
ATOM 1978 N N . ILE B 1 125 ? 4.604 -12.054 -14.250 1.00 11.30 124 ILE B N 1
ATOM 1979 C CA . ILE B 1 125 ? 4.245 -11.115 -15.295 1.00 11.85 124 ILE B CA 1
ATOM 1980 C C . ILE B 1 125 ? 2.704 -11.059 -15.489 1.00 11.94 124 ILE B C 1
ATOM 1981 O O . ILE B 1 125 ? 2.092 -9.978 -15.517 1.00 11.72 124 ILE B O 1
ATOM 1986 N N . LEU B 1 126 ? 2.086 -12.189 -15.528 1.00 13.07 125 LEU B N 1
ATOM 1987 C CA . LEU B 1 126 ? 0.677 -12.213 -15.740 1.00 11.74 125 LEU B CA 1
ATOM 1988 C C . LEU B 1 126 ? -0.066 -11.619 -14.523 1.00 12.01 125 LEU B C 1
ATOM 1989 O O . LEU B 1 126 ? -1.020 -10.844 -14.722 1.00 11.84 125 LEU B O 1
ATOM 1994 N N . ASP B 1 127 ? 0.336 -12.018 -13.313 1.00 11.13 126 ASP B N 1
ATOM 1995 C CA . ASP B 1 127 ? -0.302 -11.431 -12.106 1.00 11.48 126 ASP B CA 1
ATOM 1996 C C . ASP B 1 127 ? -0.166 -9.856 -12.088 1.00 9.92 126 ASP B C 1
ATOM 1997 O O . ASP B 1 127 ? -1.150 -9.058 -11.959 1.00 9.56 126 ASP B O 1
ATOM 2002 N N . ALA B 1 128 ? 1.076 -9.354 -12.344 1.00 8.93 127 ALA B N 1
ATOM 2003 C CA . ALA B 1 128 ? 1.308 -7.979 -12.425 1.00 9.14 127 ALA B CA 1
ATOM 2004 C C . ALA B 1 128 ? 0.502 -7.222 -13.486 1.00 9.88 127 ALA B C 1
ATOM 2005 O O . ALA B 1 128 ? -0.022 -6.119 -13.221 1.00 10.24 127 ALA B O 1
ATOM 2007 N N . SER B 1 129 ? 0.308 -7.867 -14.636 1.00 10.43 128 SER B N 1
ATOM 2008 C CA . SER B 1 129 ? -0.504 -7.297 -15.674 1.00 10.68 128 SER B CA 1
ATOM 2009 C C . SER B 1 129 ? -1.968 -7.146 -15.277 1.00 13.05 128 SER B C 1
ATOM 2010 O O . SER B 1 129 ? -2.629 -6.358 -15.894 1.00 12.67 128 SER B O 1
ATOM 2013 N N . ASN B 1 130 ? -2.400 -7.853 -14.241 1.00 12.78 129 ASN B N 1
ATOM 2014 C CA . ASN B 1 130 ? -3.757 -7.758 -13.702 1.00 13.04 129 ASN B CA 1
ATOM 2015 C C . ASN B 1 130 ? -3.777 -6.949 -12.398 1.00 11.88 129 ASN B C 1
ATOM 2016 O O . ASN B 1 130 ? -4.801 -6.927 -11.701 1.00 12.79 129 ASN B O 1
ATOM 2021 N N . GLY B 1 131 ? -2.689 -6.255 -12.003 1.00 9.23 130 GLY B N 1
ATOM 2022 C CA . GLY B 1 131 ? -2.676 -5.522 -10.765 1.00 10.65 130 GLY B CA 1
ATOM 2023 C C . GLY B 1 131 ? -2.587 -6.402 -9.531 1.00 9.71 130 GLY B C 1
ATOM 2024 O O . GLY B 1 131 ? -2.917 -5.835 -8.414 1.00 11.17 130 GLY B O 1
ATOM 2025 N N . LEU B 1 132 ? -1.950 -7.569 -9.601 1.00 9.28 131 LEU B N 1
ATOM 2026 C CA . LEU B 1 132 ? -1.858 -8.492 -8.431 1.00 10.01 131 LEU B CA 1
ATOM 2027 C C . LEU B 1 132 ? -0.405 -8.877 -8.214 1.00 10.88 131 LEU B C 1
ATOM 2028 O O . LEU B 1 132 ? 0.391 -8.807 -9.170 1.00 10.37 131 LEU B O 1
ATOM 2033 N N . GLY B 1 133 ? -0.122 -9.233 -6.991 1.00 10.20 132 GLY B N 1
ATOM 2034 C CA . GLY B 1 133 ? 1.227 -9.820 -6.680 1.00 9.79 132 GLY B CA 1
ATOM 2035 C C . GLY B 1 133 ? 2.167 -8.872 -5.987 1.00 9.95 132 GLY B C 1
ATOM 2036 O O . GLY B 1 133 ? 1.895 -7.715 -5.706 1.00 9.23 132 GLY B O 1
ATOM 2037 N N . ALA B 1 134 ? 3.365 -9.452 -5.720 1.00 8.88 133 ALA B N 1
ATOM 2038 C CA . ALA B 1 134 ? 4.378 -8.750 -4.932 1.00 9.79 133 ALA B CA 1
ATOM 2039 C C . ALA B 1 134 ? 5.066 -7.605 -5.638 1.00 9.22 133 ALA B C 1
ATOM 2040 O O . ALA B 1 134 ? 5.468 -6.658 -4.944 1.00 9.50 133 ALA B O 1
ATOM 2042 N N . SER B 1 135 ? 5.244 -7.706 -6.943 1.00 9.87 134 SER B N 1
ATOM 2043 C CA . SER B 1 135 ? 5.859 -6.642 -7.737 1.00 10.20 134 SER B CA 1
ATOM 2044 C C . SER B 1 135 ? 4.975 -5.382 -7.691 1.00 10.60 134 SER B C 1
ATOM 2045 O O . SER B 1 135 ? 5.410 -4.241 -7.488 1.00 10.03 134 SER B O 1
ATOM 2048 N N . VAL B 1 136 ? 3.661 -5.618 -7.817 1.00 8.24 135 VAL B N 1
ATOM 2049 C CA . VAL B 1 136 ? 2.685 -4.542 -7.758 1.00 8.84 135 VAL B CA 1
ATOM 2050 C C . VAL B 1 136 ? 2.639 -3.979 -6.354 1.00 7.89 135 VAL B C 1
ATOM 2051 O O . VAL B 1 136 ? 2.673 -2.764 -6.169 1.00 8.84 135 VAL B O 1
ATOM 2055 N N . LYS B 1 137 ? 2.619 -4.823 -5.358 1.00 10.05 136 LYS B N 1
ATOM 2056 C CA . LYS B 1 137 ? 2.674 -4.346 -3.999 1.00 10.73 136 LYS B CA 1
ATOM 2057 C C . LYS B 1 137 ? 3.942 -3.492 -3.699 1.00 10.80 136 LYS B C 1
ATOM 2058 O O . LYS B 1 137 ? 3.816 -2.511 -2.973 1.00 10.80 136 LYS B O 1
ATOM 2064 N N . ARG B 1 138 ? 5.041 -3.877 -4.284 1.00 9.89 137 ARG B N 1
ATOM 2065 C CA . ARG B 1 138 ? 6.289 -3.125 -4.086 1.00 10.56 137 ARG B CA 1
ATOM 2066 C C . ARG B 1 138 ? 6.150 -1.738 -4.675 1.00 10.34 137 ARG B C 1
ATOM 2067 O O . ARG B 1 138 ? 6.632 -0.734 -4.040 1.00 11.66 137 ARG B O 1
ATOM 2075 N N . ARG B 1 139 ? 5.523 -1.581 -5.827 1.00 9.97 138 ARG B N 1
ATOM 2076 C CA . ARG B 1 139 ? 5.276 -0.241 -6.394 1.00 11.52 138 ARG B CA 1
ATOM 2077 C C . ARG B 1 139 ? 4.411 0.555 -5.397 1.00 11.85 138 ARG B C 1
ATOM 2078 O O . ARG B 1 139 ? 4.651 1.760 -5.108 1.00 12.06 138 ARG B O 1
ATOM 2086 N N . GLU B 1 140 ? 3.310 -0.035 -5.005 1.00 11.12 139 GLU B N 1
ATOM 2087 C CA . GLU B 1 140 ? 2.408 0.655 -4.067 1.00 12.49 139 GLU B CA 1
ATOM 2088 C C . GLU B 1 140 ? 3.159 1.077 -2.776 1.00 12.33 139 GLU B C 1
ATOM 2089 O O . GLU B 1 140 ? 2.976 2.199 -2.314 1.00 14.05 139 GLU B O 1
ATOM 2095 N N . ASP B 1 141 ? 3.995 0.205 -2.243 1.00 13.50 140 ASP B N 1
ATOM 2096 C CA . ASP B 1 141 ? 4.717 0.495 -1.012 1.00 14.20 140 ASP B CA 1
ATOM 2097 C C . ASP B 1 141 ? 5.757 1.640 -1.284 1.00 13.27 140 ASP B C 1
ATOM 2098 O O . ASP B 1 141 ? 5.987 2.509 -0.376 1.00 14.17 140 ASP B O 1
ATOM 2103 N N . THR B 1 142 ? 6.371 1.623 -2.438 1.00 11.59 141 THR B N 1
ATOM 2104 C CA . THR B 1 142 ? 7.302 2.668 -2.854 1.00 12.09 141 THR B CA 1
ATOM 2105 C C . THR B 1 142 ? 6.650 4.104 -2.899 1.00 13.11 141 THR B C 1
ATOM 2106 O O . THR B 1 142 ? 7.066 5.107 -2.297 1.00 13.08 141 THR B O 1
ATOM 2110 N N . HIS B 1 143 ? 5.469 4.150 -3.549 1.00 11.65 142 HIS B N 1
ATOM 2111 C CA . HIS B 1 143 ? 4.688 5.312 -3.561 1.00 11.22 142 HIS B CA 1
ATOM 2112 C C . HIS B 1 143 ? 4.241 5.723 -2.168 1.00 12.99 142 HIS B C 1
ATOM 2113 O O . HIS B 1 143 ? 4.284 6.942 -1.796 1.00 15.45 142 HIS B O 1
ATOM 2120 N N . LYS B 1 144 ? 3.833 4.770 -1.333 1.00 13.80 143 LYS B N 1
ATOM 2121 C CA . LYS B 1 144 ? 3.409 5.119 0.025 1.00 15.70 143 LYS B CA 1
ATOM 2122 C C . LYS B 1 144 ? 4.513 5.728 0.874 1.00 16.53 143 LYS B C 1
ATOM 2123 O O . LYS B 1 144 ? 4.246 6.721 1.579 1.00 17.96 143 LYS B O 1
ATOM 2129 N N . MET B 1 145 ? 5.726 5.187 0.738 1.00 16.94 144 MET B N 1
ATOM 2130 C CA . MET B 1 145 ? 6.859 5.751 1.430 1.00 20.70 144 MET B CA 1
ATOM 2131 C C . MET B 1 145 ? 7.148 7.170 0.969 1.00 17.55 144 MET B C 1
ATOM 2132 O O . MET B 1 145 ? 7.387 8.042 1.826 1.00 17.23 144 MET B O 1
ATOM 2137 N N . ALA B 1 146 ? 7.073 7.447 -0.342 1.00 15.35 145 ALA B N 1
ATOM 2138 C CA . ALA B 1 146 ? 7.328 8.758 -0.898 1.00 16.42 145 ALA B CA 1
ATOM 2139 C C . ALA B 1 146 ? 6.286 9.755 -0.353 1.00 17.30 145 ALA B C 1
ATOM 2140 O O . ALA B 1 146 ? 6.596 10.896 -0.041 1.00 16.69 145 ALA B O 1
ATOM 2142 N N . GLU B 1 147 ? 5.033 9.313 -0.310 1.00 15.53 146 GLU B N 1
ATOM 2143 C CA . GLU B 1 147 ? 3.962 10.159 0.148 1.00 17.84 146 GLU B CA 1
ATOM 2144 C C . GLU B 1 147 ? 4.115 10.408 1.642 1.00 18.49 146 GLU B C 1
ATOM 2145 O O . GLU B 1 147 ? 3.918 11.587 2.049 1.00 24.69 146 GLU B O 1
ATOM 2151 N N . ALA B 1 148 ? 4.528 9.438 2.444 1.00 21.49 147 ALA B N 1
ATOM 2152 C CA . ALA B 1 148 ? 4.712 9.626 3.886 1.00 24.49 147 ALA B CA 1
ATOM 2153 C C . ALA B 1 148 ? 5.805 10.650 4.204 1.00 30.34 147 ALA B C 1
ATOM 2154 O O . ALA B 1 148 ? 5.629 11.471 5.117 1.00 30.53 147 ALA B O 1
ATOM 2156 N N . ASN B 1 149 ? 6.871 10.606 3.441 1.00 24.63 148 ASN B N 1
ATOM 2157 C CA . ASN B 1 149 ? 8.052 11.483 3.581 1.00 32.06 148 ASN B CA 1
ATOM 2158 C C . ASN B 1 149 ? 7.869 12.899 2.992 1.00 36.81 148 ASN B C 1
ATOM 2159 O O . ASN B 1 149 ? 8.774 13.707 3.126 1.00 50.84 148 ASN B O 1
ATOM 2164 N N . ARG B 1 150 ? 6.841 13.106 2.173 1.00 37.80 149 ARG B N 1
ATOM 2165 C CA . ARG B 1 150 ? 6.355 14.438 1.695 1.00 42.77 149 ARG B CA 1
ATOM 2166 C C . ARG B 1 150 ? 5.483 15.052 2.778 1.00 46.55 149 ARG B C 1
ATOM 2167 O O . ARG B 1 150 ? 5.640 16.229 3.098 1.00 50.57 149 ARG B O 1
ATOM 2175 N N . ALA B 1 151 ? 4.579 14.219 3.333 1.00 51.97 150 ALA B N 1
ATOM 2176 C CA . ALA B 1 151 ? 3.704 14.546 4.471 1.00 51.61 150 ALA B CA 1
ATOM 2177 C C . ALA B 1 151 ? 4.426 14.322 5.787 1.00 51.54 150 ALA B C 1
ATOM 2178 O O . ALA B 1 151 ? 4.983 15.260 6.348 1.00 64.87 150 ALA B O 1
#

InterPro domains:
  IPR000235 Small ribosomal subunit protein uS7 [PIRSF002122] (13-156)
  IPR000235 Small ribosomal subunit protein uS7 [PTHR11205] (15-150)
  IPR005717 Small ribosomal subunit protein uS7, bacteria/organella [MF_00480_B] (1-156)
  IPR005717 Small ribosomal subunit protein uS7, bacteria/organella [TIGR01029] (3-156)
  IPR020606 Small ribosomal subunit protein uS7, conserved site [PS00052] (20-46)
  IPR023798 Small ribosomal subunit protein uS7 domain [PF00177] (2-149)
  IPR036823 Small ribosomal subunit protein uS7 domain superfamily [G3DSA:1.10.455.10] (1-155)
  IPR036823 Small ribosomal subunit protein uS7 domain superfamily [SSF47973] (1-149)